Protein AF-A0A8S2KXC8-F1 (afdb_monomer)

Foldseek 3Di:
DVVVVVVVVVPDDPPPPPPQPQDLVVLLVLQVCLVPPLLVVQLVLQCVVPVCVPPSVVSLVLLQLLLVLLLVLLLVVLVVVLVVVCVVVVDDPDPVNVVVVVVSLVVLSNCLVVDDLVVSLVVSVVVSCVVVVVCPCCVVRPSSSVSSVSSNSSSNNQCSDVVHKDWADPDQFDDPQAEDEDPPADPPFGGFDDWSATFIAGPPPRGTSGHTYTHGDD

InterPro domains:
  IPR026169 Mitochondria-eating protein [PTHR21771] (4-216)
  IPR031981 Mitochondria-eating protein, C-terminal domain [PF16026] (23-216)

Radius of gyration: 20.19 Å; Cα contacts (8 Å, |Δi|>4): 255; chains: 1; bounding box: 68×43×53 Å

Solvent-accessible surface area (backbone atoms only — not comparable to full-atom values): 12205 Å² total; per-residue (Å²): 121,69,70,66,58,53,59,60,67,70,61,77,64,82,76,74,67,90,81,54,95,72,45,69,69,56,43,53,50,48,53,52,41,40,65,75,44,45,45,50,55,24,47,58,55,44,46,72,36,82,93,43,50,89,39,61,69,58,54,48,52,47,60,35,46,50,46,57,42,20,39,51,45,31,48,51,53,56,48,49,53,53,50,50,54,44,58,76,67,66,65,65,102,44,79,69,50,56,60,47,50,58,49,50,46,53,49,46,47,75,34,48,89,75,53,80,57,62,64,48,40,50,52,43,51,54,51,48,49,65,74,42,60,91,48,69,67,60,82,71,36,62,48,50,53,50,38,47,48,51,38,29,52,40,27,40,47,36,47,36,37,88,62,31,42,45,77,47,81,80,72,55,58,67,45,80,81,41,42,40,77,40,95,89,33,42,87,83,46,51,43,45,75,46,74,63,36,58,17,34,30,38,58,79,79,66,45,61,78,39,60,11,32,30,34,30,43,127

Mean predicted aligned error: 10.15 Å

Structure (mmCIF, N/CA/C/O backbone):
data_AF-A0A8S2KXC8-F1
#
_entry.id   AF-A0A8S2KXC8-F1
#
loop_
_atom_site.group_PDB
_atom_site.id
_atom_site.type_symbol
_atom_site.label_atom_id
_atom_site.label_alt_id
_atom_site.label_comp_id
_atom_site.label_asym_id
_atom_site.label_entity_id
_atom_site.label_seq_id
_atom_site.pdbx_PDB_ins_code
_atom_site.Cartn_x
_atom_site.Cartn_y
_atom_site.Cartn_z
_atom_site.occupancy
_atom_site.B_iso_or_equiv
_atom_site.auth_seq_id
_atom_site.auth_comp_id
_atom_site.auth_asym_id
_atom_site.auth_atom_id
_atom_site.pdbx_PDB_model_num
ATOM 1 N N . LEU A 1 1 ? -46.620 -9.648 -0.749 1.00 49.09 1 LEU A N 1
ATOM 2 C CA . LEU A 1 1 ? -45.630 -8.610 -1.134 1.00 49.09 1 LEU A CA 1
ATOM 3 C C . LEU A 1 1 ? -44.939 -7.959 0.074 1.00 49.09 1 LEU A C 1
ATOM 5 O O . LEU A 1 1 ? -43.754 -7.689 -0.036 1.00 49.09 1 LEU A O 1
ATOM 9 N N . ALA A 1 2 ? -45.599 -7.777 1.228 1.00 53.53 2 ALA A N 1
ATOM 10 C CA . ALA A 1 2 ? -44.969 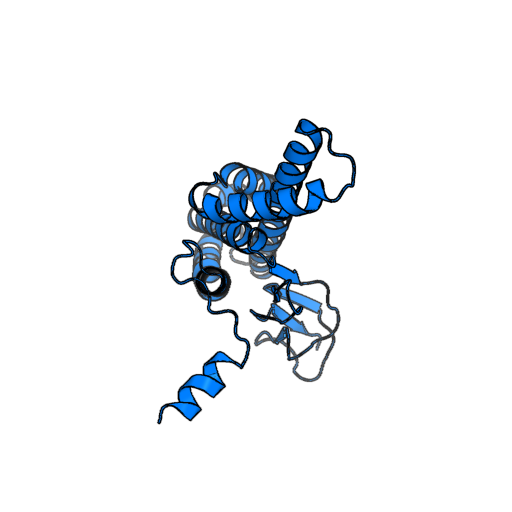-7.196 2.428 1.00 53.53 2 ALA A CA 1
ATOM 11 C C . ALA A 1 2 ? -44.023 -8.153 3.201 1.00 53.53 2 ALA A C 1
ATOM 13 O O . ALA A 1 2 ? -42.969 -7.727 3.663 1.00 53.53 2 ALA A O 1
ATOM 14 N N . GLU A 1 3 ? -44.321 -9.458 3.271 1.00 45.47 3 GLU A N 1
ATOM 15 C CA . GLU A 1 3 ? -43.496 -10.423 4.034 1.00 45.47 3 GLU A CA 1
ATOM 16 C C . GLU A 1 3 ? -42.123 -10.733 3.410 1.00 45.47 3 GLU A C 1
ATOM 18 O O . GLU A 1 3 ? -41.175 -11.061 4.123 1.00 45.47 3 GLU A O 1
ATOM 23 N N . GLN A 1 4 ? -41.980 -10.618 2.085 1.00 50.12 4 GLN A N 1
ATOM 24 C CA . GLN A 1 4 ? -40.686 -10.824 1.415 1.00 50.12 4 GLN A CA 1
ATOM 25 C C . GLN A 1 4 ? -39.722 -9.654 1.647 1.00 50.12 4 GLN A C 1
ATOM 27 O O . GLN A 1 4 ? -38.521 -9.884 1.773 1.00 50.12 4 GLN A O 1
ATOM 32 N N . ALA A 1 5 ? -40.241 -8.428 1.766 1.00 47.88 5 ALA A N 1
ATOM 33 C CA . ALA A 1 5 ? -39.441 -7.253 2.104 1.00 47.88 5 ALA A CA 1
ATOM 34 C C . ALA A 1 5 ? -38.951 -7.300 3.564 1.00 47.88 5 ALA A C 1
ATOM 36 O O . ALA A 1 5 ? -37.799 -6.975 3.837 1.00 47.88 5 ALA A O 1
ATOM 37 N N . GLN A 1 6 ? -39.776 -7.797 4.494 1.00 48.59 6 GLN A N 1
ATOM 38 C CA . GLN A 1 6 ? -39.390 -7.950 5.904 1.00 48.59 6 GLN A CA 1
ATOM 39 C C . GLN A 1 6 ? -38.292 -9.003 6.118 1.00 48.59 6 GLN A C 1
ATOM 41 O O . GLN A 1 6 ? -37.357 -8.767 6.881 1.00 48.59 6 GLN A O 1
ATOM 46 N N . ARG A 1 7 ? -38.313 -10.116 5.372 1.00 48.34 7 ARG A N 1
ATOM 47 C CA . ARG A 1 7 ? -37.262 -11.149 5.466 1.00 48.34 7 ARG A CA 1
ATOM 48 C C . ARG A 1 7 ? -35.899 -10.719 4.912 1.00 48.34 7 ARG A C 1
ATOM 50 O O . ARG A 1 7 ? -34.893 -11.328 5.269 1.00 48.34 7 ARG A O 1
ATOM 57 N N . GLN A 1 8 ? -35.841 -9.698 4.052 1.00 45.91 8 GLN A N 1
ATOM 58 C CA . GLN A 1 8 ? -34.567 -9.131 3.589 1.00 45.91 8 GLN A CA 1
ATOM 59 C C . GLN A 1 8 ? -33.970 -8.117 4.576 1.00 45.91 8 GLN A C 1
ATOM 61 O O . GLN A 1 8 ? -32.755 -7.953 4.597 1.00 45.91 8 GLN A O 1
ATOM 66 N N . LEU A 1 9 ? -34.789 -7.504 5.436 1.00 45.28 9 LEU A N 1
ATOM 67 C CA . LEU A 1 9 ? -34.328 -6.607 6.502 1.00 45.28 9 LEU A CA 1
ATOM 68 C C . LEU A 1 9 ? -33.763 -7.366 7.716 1.00 45.28 9 LEU A C 1
ATOM 70 O O . LEU A 1 9 ? -32.828 -6.887 8.349 1.00 45.28 9 LEU A O 1
ATOM 74 N N . GLU A 1 10 ? -34.271 -8.566 8.014 1.00 43.91 10 GLU A N 1
ATOM 75 C CA . GLU A 1 10 ? -33.775 -9.391 9.132 1.00 43.91 10 GLU A CA 1
ATOM 76 C C . GLU A 1 10 ? -32.465 -10.135 8.819 1.00 43.91 10 GLU A C 1
ATOM 78 O O . GLU A 1 10 ? -31.720 -10.494 9.731 1.00 43.91 10 GLU A O 1
ATOM 83 N N . LYS A 1 11 ? -32.112 -10.308 7.537 1.00 42.88 11 LYS A N 1
ATOM 84 C CA . LYS A 1 11 ? -30.799 -10.825 7.117 1.00 42.88 11 LYS A CA 1
ATOM 85 C C . LYS A 1 11 ? -29.732 -9.726 7.119 1.00 42.88 11 LYS A C 1
ATOM 87 O O . LYS A 1 11 ? -29.128 -9.440 6.096 1.00 42.88 11 LYS A O 1
ATOM 92 N N . GLY A 1 12 ? -29.518 -9.131 8.291 1.00 39.12 12 GLY A N 1
ATOM 93 C CA . GLY A 1 12 ? -28.216 -8.761 8.862 1.00 39.12 12 GLY A CA 1
ATOM 94 C C . GLY A 1 12 ? -27.069 -8.269 7.970 1.00 39.12 12 GLY A C 1
ATOM 95 O O . GLY A 1 12 ? -25.917 -8.531 8.300 1.00 39.12 12 GLY A O 1
ATOM 96 N N . GLY A 1 13 ? -27.323 -7.533 6.894 1.00 36.62 13 GLY A N 1
ATOM 97 C CA . GLY A 1 13 ? -26.333 -6.632 6.321 1.00 36.62 13 GLY A CA 1
ATOM 98 C C . GLY A 1 13 ? -26.455 -5.313 7.062 1.00 36.62 13 GLY A C 1
ATOM 99 O O . GLY A 1 13 ? -27.487 -4.659 6.944 1.00 36.62 13 GLY A O 1
ATOM 100 N N . LYS A 1 14 ? -25.448 -4.924 7.856 1.00 45.31 14 LYS A N 1
ATOM 101 C CA . LYS A 1 14 ? -25.340 -3.545 8.355 1.00 45.31 14 LYS A CA 1
ATOM 102 C C . LYS A 1 14 ? -25.457 -2.629 7.136 1.00 45.31 14 LYS A C 1
ATOM 104 O O . LYS A 1 14 ? -24.505 -2.547 6.368 1.00 45.31 14 LYS A O 1
ATOM 109 N N . PHE A 1 15 ? -26.625 -2.019 6.936 1.00 39.66 15 PHE A N 1
ATOM 110 C CA . PHE A 1 15 ? -26.820 -1.018 5.898 1.00 39.66 15 PHE A CA 1
ATOM 111 C C . PHE A 1 15 ? -25.738 0.038 6.107 1.00 39.66 15 PHE A C 1
ATOM 113 O O . PHE A 1 15 ? -25.649 0.640 7.179 1.00 39.66 15 PHE A O 1
ATOM 120 N N . GLU A 1 16 ? -24.856 0.174 5.122 1.00 46.84 16 GLU A N 1
ATOM 121 C CA . GLU A 1 16 ? -23.836 1.208 5.131 1.00 46.84 16 GLU A CA 1
ATOM 122 C C . GLU A 1 16 ? -24.540 2.562 5.153 1.00 46.84 16 GLU A C 1
ATOM 124 O O . GLU A 1 16 ? -25.423 2.841 4.340 1.00 46.84 16 GLU A O 1
ATOM 129 N N . ASP A 1 17 ? -24.167 3.393 6.121 1.00 44.84 17 ASP A N 1
ATOM 130 C CA . ASP A 1 17 ? -24.697 4.738 6.265 1.00 44.84 17 ASP A CA 1
ATOM 131 C C . ASP A 1 17 ? -24.311 5.538 5.009 1.00 44.84 17 ASP A C 1
ATOM 133 O O . ASP A 1 17 ? -23.143 5.880 4.799 1.00 44.84 17 ASP A O 1
ATOM 137 N N . LEU A 1 18 ? -25.293 5.820 4.146 1.00 45.72 18 LEU A N 1
ATOM 138 C CA . LEU A 1 18 ? -25.115 6.450 2.826 1.00 45.72 18 LEU A CA 1
ATOM 139 C C . LEU A 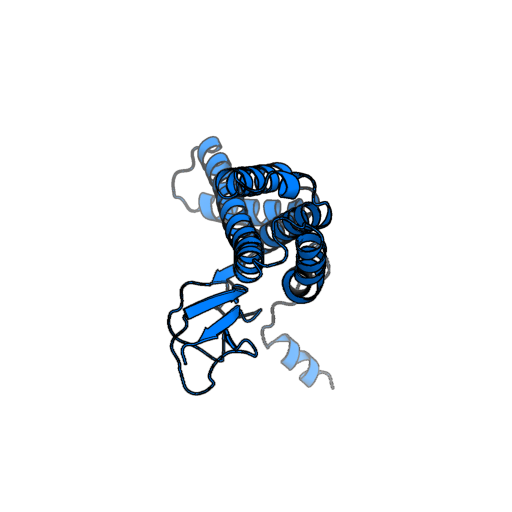1 18 ? -24.437 7.833 2.887 1.00 45.72 18 LEU A C 1
ATOM 141 O O . LEU A 1 18 ? -23.992 8.340 1.854 1.00 45.72 18 LEU A O 1
ATOM 145 N N . ASN A 1 19 ? -24.335 8.397 4.094 1.00 45.06 19 ASN A N 1
ATOM 146 C CA . ASN A 1 19 ? -23.732 9.682 4.432 1.00 45.06 19 ASN A CA 1
ATOM 147 C C . ASN A 1 19 ? -22.243 9.609 4.832 1.00 45.06 19 ASN A C 1
ATOM 149 O O . ASN A 1 19 ? -21.672 10.634 5.211 1.00 45.06 19 ASN A O 1
ATOM 153 N N . GLN A 1 20 ? -21.579 8.444 4.777 1.00 51.66 20 GLN A N 1
ATOM 154 C CA . GLN A 1 20 ? -20.134 8.388 5.028 1.00 51.66 20 GLN A CA 1
ATOM 155 C C . GLN A 1 20 ? -19.340 9.014 3.869 1.00 51.66 20 GLN A C 1
ATOM 157 O O . GLN A 1 20 ? -19.319 8.509 2.752 1.00 51.66 20 GLN A O 1
ATOM 162 N N . VAL A 1 21 ? -18.632 10.103 4.184 1.00 49.84 21 VAL A N 1
ATOM 163 C CA . VAL A 1 21 ? -17.813 10.955 3.291 1.00 49.84 21 VAL A CA 1
ATOM 164 C C . VAL A 1 21 ? -16.556 10.241 2.734 1.00 49.84 21 VAL A C 1
ATOM 166 O O . VAL A 1 21 ? -15.793 10.806 1.954 1.00 49.84 21 VAL A O 1
ATOM 169 N N . SER A 1 22 ? -16.318 8.986 3.117 1.00 56.47 22 SER A N 1
ATOM 170 C CA . SER A 1 22 ? -15.226 8.150 2.607 1.00 56.47 22 SER A CA 1
ATOM 171 C C . SER A 1 22 ? -15.674 6.692 2.640 1.00 56.47 22 SER A C 1
ATOM 173 O O . SER A 1 22 ? -15.445 5.979 3.620 1.00 56.47 22 SER A O 1
ATOM 175 N N . ARG A 1 23 ? -16.411 6.286 1.601 1.00 70.00 23 ARG A N 1
ATOM 176 C CA . ARG A 1 23 ? -16.973 4.936 1.504 1.00 70.00 23 ARG A CA 1
ATOM 177 C C . ARG A 1 23 ? -15.832 3.923 1.364 1.00 70.00 23 ARG A C 1
ATOM 179 O O . ARG A 1 23 ? -14.968 4.135 0.508 1.00 70.00 23 ARG A O 1
ATOM 186 N N . PRO A 1 24 ? -15.836 2.808 2.117 1.00 77.06 24 PRO A N 1
ATOM 187 C CA . PRO A 1 24 ? -14.857 1.737 1.932 1.00 77.06 24 PRO A CA 1
ATOM 188 C C . PRO A 1 24 ? -14.748 1.311 0.463 1.00 77.06 24 PRO A C 1
ATOM 190 O O . PRO A 1 24 ? -13.650 1.215 -0.072 1.00 77.06 24 PRO A O 1
ATOM 193 N N . THR A 1 25 ? -15.881 1.204 -0.236 1.00 82.38 25 THR A N 1
ATOM 194 C CA . THR A 1 25 ? -15.960 0.865 -1.665 1.00 82.38 25 THR A CA 1
ATOM 195 C C . THR A 1 25 ? -15.213 1.844 -2.574 1.00 82.38 25 THR A C 1
ATOM 197 O O . THR A 1 25 ? -14.590 1.426 -3.546 1.00 82.38 25 THR A O 1
ATOM 200 N N . GLU A 1 26 ? -15.241 3.147 -2.285 1.00 84.06 26 GLU A N 1
ATOM 201 C CA . GLU A 1 26 ? -14.506 4.147 -3.074 1.00 84.06 26 GLU A CA 1
ATOM 202 C C . GLU A 1 26 ? -13.001 4.049 -2.834 1.00 84.06 26 GLU A C 1
ATOM 204 O O . GLU A 1 26 ? -12.221 4.156 -3.777 1.00 84.06 26 GLU A O 1
ATOM 209 N N . LEU A 1 27 ? -12.592 3.783 -1.593 1.00 85.44 27 LEU A N 1
ATOM 210 C CA . LEU A 1 27 ? -11.188 3.585 -1.241 1.00 85.44 27 LEU A CA 1
ATOM 211 C C . LEU A 1 27 ? -10.618 2.293 -1.832 1.00 85.44 27 LEU A C 1
ATOM 213 O O . LEU A 1 27 ? -9.497 2.301 -2.333 1.00 85.44 27 LEU A O 1
ATOM 217 N N . ILE A 1 28 ? -11.398 1.209 -1.834 1.00 87.56 28 ILE A N 1
ATOM 218 C CA . ILE A 1 28 ? -11.042 -0.053 -2.495 1.00 87.56 28 ILE A CA 1
ATOM 219 C C . ILE A 1 28 ? -10.879 0.179 -4.000 1.00 87.56 28 ILE A C 1
ATOM 221 O O . ILE A 1 28 ? -9.882 -0.237 -4.582 1.00 87.56 28 ILE A O 1
ATOM 225 N N . ARG A 1 29 ? -11.810 0.907 -4.633 1.00 87.38 29 ARG A N 1
ATOM 226 C CA . ARG A 1 29 ? -11.679 1.291 -6.048 1.00 87.38 29 ARG A CA 1
ATOM 227 C C . ARG A 1 29 ? -10.455 2.168 -6.293 1.00 87.38 29 ARG A C 1
ATOM 229 O O . ARG A 1 29 ? -9.786 1.983 -7.304 1.00 87.38 29 ARG A O 1
ATOM 236 N N . GLY A 1 30 ? -10.144 3.083 -5.376 1.00 86.50 30 GLY A N 1
ATOM 237 C CA . GLY A 1 30 ? -8.914 3.872 -5.402 1.00 86.50 30 GLY A CA 1
ATOM 238 C C . GLY A 1 30 ? -7.671 2.984 -5.359 1.00 86.50 30 GLY A C 1
ATOM 239 O O . GLY A 1 30 ? -6.768 3.162 -6.169 1.00 86.50 30 GLY A O 1
ATOM 240 N N . TYR A 1 31 ? -7.662 1.967 -4.496 1.00 90.38 31 TYR A N 1
ATOM 241 C CA . TYR A 1 31 ? -6.582 0.985 -4.414 1.00 90.38 31 TYR A CA 1
ATOM 242 C C . TYR A 1 31 ? -6.427 0.169 -5.702 1.00 90.38 31 TYR A C 1
ATOM 244 O O . TYR A 1 31 ? -5.318 0.043 -6.214 1.00 90.38 31 TYR A O 1
ATOM 252 N N . SER A 1 32 ? -7.525 -0.313 -6.289 1.00 88.69 32 SER A N 1
ATOM 253 C CA . SER A 1 32 ? -7.483 -0.982 -7.595 1.00 88.69 32 SER A CA 1
ATOM 254 C C . SER A 1 32 ? -6.993 -0.046 -8.706 1.00 88.69 32 SER A C 1
ATOM 256 O O . SER A 1 32 ? -6.186 -0.452 -9.536 1.00 88.69 32 SER A O 1
ATOM 258 N N . SER A 1 33 ? -7.419 1.222 -8.691 1.00 90.06 33 SER A N 1
ATOM 259 C CA . SER A 1 33 ? -6.985 2.240 -9.655 1.00 90.06 33 SER A CA 1
ATOM 260 C C . SER A 1 33 ? -5.502 2.592 -9.525 1.00 90.06 33 SER A C 1
ATOM 262 O O . SER A 1 33 ? -4.891 2.982 -10.522 1.00 90.06 33 SER A O 1
ATOM 264 N N . LEU A 1 34 ? -4.913 2.467 -8.328 1.00 90.94 34 LEU A N 1
ATOM 265 C CA . LEU A 1 34 ? -3.470 2.627 -8.152 1.00 90.94 34 LEU A CA 1
ATOM 266 C C . LEU A 1 34 ? -2.712 1.565 -8.947 1.00 90.94 34 LEU A C 1
ATOM 268 O O . LEU A 1 34 ? -1.749 1.908 -9.622 1.00 90.94 34 LEU A O 1
ATOM 272 N N . TYR A 1 35 ? -3.171 0.313 -8.916 1.00 89.19 35 TYR A N 1
ATOM 273 C CA . TYR A 1 35 ? -2.548 -0.770 -9.673 1.00 89.19 35 TYR A CA 1
ATOM 274 C C . TYR A 1 35 ? -2.805 -0.669 -11.182 1.00 89.19 35 TYR A C 1
ATOM 276 O O . TYR A 1 35 ? -1.876 -0.816 -11.971 1.00 89.19 35 TYR A O 1
ATOM 284 N N . SER A 1 36 ? -4.052 -0.418 -11.592 1.00 87.88 36 SER A N 1
ATOM 285 C CA . SER A 1 36 ? -4.447 -0.524 -13.002 1.00 87.88 36 SER A CA 1
ATOM 286 C C . SER A 1 36 ? -4.166 0.721 -13.841 1.00 87.88 36 SER A C 1
ATOM 288 O O . SER A 1 36 ? -4.121 0.607 -15.058 1.00 87.88 36 SER A O 1
ATOM 290 N N . GLN A 1 37 ? -4.043 1.901 -13.224 1.00 89.88 37 GLN A N 1
ATOM 291 C CA . GLN A 1 37 ? -3.847 3.165 -13.942 1.00 89.88 37 GLN A CA 1
ATOM 292 C C . GLN A 1 37 ? -2.601 3.894 -13.447 1.00 89.88 37 GLN A C 1
ATOM 294 O O . GLN A 1 37 ? -1.643 4.049 -14.194 1.00 89.88 37 GLN A O 1
ATOM 299 N N . ALA A 1 38 ? -2.575 4.290 -12.170 1.00 88.81 38 ALA A N 1
ATOM 300 C CA . ALA A 1 38 ? -1.525 5.180 -11.672 1.00 88.81 38 ALA A CA 1
ATOM 301 C C . ALA A 1 38 ? -0.131 4.528 -11.698 1.00 88.81 38 ALA A C 1
ATOM 303 O O . ALA A 1 38 ? 0.866 5.216 -11.892 1.00 88.81 38 ALA A O 1
ATOM 304 N N . ARG A 1 39 ? -0.057 3.202 -11.520 1.00 90.00 39 ARG A N 1
ATOM 305 C CA . ARG A 1 39 ? 1.178 2.428 -11.675 1.00 90.00 39 ARG A CA 1
ATOM 306 C C . ARG A 1 39 ? 1.675 2.451 -13.120 1.00 90.00 39 ARG A C 1
ATOM 308 O O . ARG A 1 39 ? 2.872 2.594 -13.308 1.00 90.00 39 ARG A O 1
ATOM 315 N N . ILE A 1 40 ? 0.788 2.319 -14.109 1.00 89.06 40 ILE A N 1
ATOM 316 C CA . ILE A 1 40 ? 1.161 2.345 -15.534 1.00 89.06 40 ILE A CA 1
ATOM 317 C C . ILE A 1 40 ? 1.664 3.741 -15.903 1.00 89.06 40 ILE A C 1
ATOM 319 O O . ILE A 1 40 ? 2.774 3.861 -16.401 1.00 89.06 40 ILE A O 1
ATOM 323 N N . ASP A 1 41 ? 0.926 4.790 -15.524 1.00 90.12 41 ASP A N 1
ATOM 324 C CA . ASP A 1 41 ? 1.337 6.181 -15.758 1.00 90.12 41 ASP A CA 1
ATOM 325 C C . ASP A 1 41 ? 2.719 6.477 -15.132 1.00 90.12 41 ASP A C 1
ATOM 327 O O . ASP A 1 41 ? 3.557 7.166 -15.717 1.00 90.12 41 ASP A O 1
ATOM 331 N N . ALA A 1 42 ? 2.978 5.939 -13.933 1.00 89.38 42 ALA A N 1
ATOM 332 C CA . ALA A 1 42 ? 4.269 6.071 -13.268 1.00 89.38 42 ALA A CA 1
ATOM 333 C C . ALA A 1 42 ? 5.374 5.254 -13.956 1.00 89.38 42 ALA A C 1
ATOM 335 O O . ALA A 1 42 ? 6.489 5.755 -14.061 1.00 89.38 42 ALA A O 1
ATOM 336 N N . LEU A 1 43 ? 5.092 4.033 -14.428 1.00 87.62 43 LEU A N 1
ATOM 337 C CA . LEU A 1 43 ? 6.046 3.227 -15.199 1.00 87.62 43 LEU A CA 1
ATOM 338 C C . LEU A 1 43 ? 6.422 3.928 -16.505 1.00 87.62 43 LEU A C 1
ATOM 340 O O . LEU A 1 43 ? 7.605 4.141 -16.731 1.00 87.62 43 LEU A O 1
ATOM 344 N N . ASP A 1 44 ? 5.448 4.409 -17.276 1.00 87.75 44 ASP A N 1
ATOM 345 C CA . ASP A 1 44 ? 5.695 5.140 -18.524 1.00 87.75 44 ASP A CA 1
ATOM 346 C C . ASP A 1 44 ? 6.563 6.390 -18.279 1.00 87.75 44 ASP A C 1
ATOM 348 O O . ASP A 1 44 ? 7.476 6.716 -19.042 1.00 87.75 44 ASP A O 1
ATOM 352 N N . ALA A 1 45 ? 6.323 7.109 -17.179 1.00 86.81 45 ALA A N 1
ATOM 353 C CA . ALA A 1 45 ? 7.146 8.253 -16.798 1.00 86.81 45 ALA A CA 1
ATOM 354 C C . ALA A 1 45 ? 8.567 7.855 -16.359 1.00 86.81 45 ALA A C 1
ATOM 356 O O . ALA A 1 45 ? 9.512 8.604 -16.614 1.00 86.81 45 ALA A O 1
ATOM 357 N N . LEU A 1 46 ? 8.728 6.698 -15.710 1.00 85.12 46 LEU A N 1
ATOM 358 C CA . LEU A 1 46 ? 10.029 6.142 -15.331 1.00 85.12 46 LEU A CA 1
ATOM 359 C C . LEU A 1 46 ? 10.804 5.616 -16.547 1.00 85.12 46 LEU A C 1
ATOM 361 O O . LEU A 1 46 ? 12.020 5.780 -16.588 1.00 85.12 46 LEU A O 1
ATOM 365 N N . ASP A 1 47 ? 10.127 5.062 -17.553 1.00 84.38 47 ASP A N 1
ATOM 366 C CA . ASP A 1 47 ? 10.726 4.587 -18.809 1.00 84.38 47 ASP A CA 1
ATOM 367 C C . ASP A 1 47 ? 11.333 5.733 -19.620 1.00 84.38 47 ASP A C 1
ATOM 369 O O . ASP A 1 47 ? 12.381 5.588 -20.248 1.00 84.38 47 ASP A O 1
ATOM 373 N N . ASN A 1 48 ? 10.720 6.915 -19.541 1.00 81.00 48 ASN A N 1
ATOM 374 C CA . ASN A 1 48 ? 11.257 8.134 -20.141 1.00 81.00 48 ASN A CA 1
ATOM 375 C C . ASN A 1 48 ? 12.560 8.620 -19.471 1.00 81.00 48 ASN A C 1
ATOM 377 O O . ASN A 1 48 ? 13.247 9.492 -20.014 1.00 81.00 48 ASN A O 1
ATOM 381 N N . ILE A 1 49 ? 12.928 8.084 -18.301 1.00 79.81 49 ILE A N 1
ATOM 382 C CA . ILE A 1 49 ? 14.197 8.382 -17.634 1.00 79.81 49 ILE A CA 1
ATOM 383 C C . ILE A 1 49 ? 15.257 7.405 -18.150 1.00 79.81 49 ILE A C 1
ATOM 385 O O . ILE A 1 49 ? 15.278 6.232 -17.794 1.00 79.81 49 ILE A O 1
ATOM 389 N N . THR A 1 50 ? 16.200 7.920 -18.940 1.00 66.81 50 THR A N 1
ATOM 390 C CA . THR A 1 50 ? 17.260 7.134 -19.604 1.00 66.81 50 THR A CA 1
ATOM 391 C C . THR A 1 50 ? 18.116 6.304 -18.641 1.00 66.81 50 THR A C 1
ATOM 393 O O . THR A 1 50 ? 18.653 5.276 -19.022 1.00 66.81 50 THR A O 1
ATOM 396 N N . GLU A 1 51 ? 18.243 6.738 -17.386 1.00 69.88 51 GLU A N 1
ATOM 397 C CA . GLU A 1 51 ? 19.004 6.042 -16.338 1.00 69.88 51 GLU A CA 1
ATOM 398 C C . GLU A 1 51 ? 18.301 4.766 -15.838 1.00 69.88 51 GLU A C 1
ATOM 400 O O . GLU A 1 51 ? 18.938 3.927 -15.209 1.00 69.88 51 GLU A O 1
ATOM 405 N N . MET A 1 52 ? 16.997 4.618 -16.098 1.00 66.12 52 MET A N 1
ATOM 406 C CA . MET A 1 52 ? 16.190 3.500 -15.611 1.00 66.12 52 MET A CA 1
ATOM 407 C C . MET A 1 52 ? 15.486 2.726 -16.723 1.00 66.12 52 MET A C 1
ATOM 409 O O . MET A 1 52 ? 14.821 1.753 -16.388 1.00 66.12 52 MET A O 1
ATOM 413 N N . SER A 1 53 ? 15.627 3.087 -18.007 1.00 65.75 53 SER A N 1
ATOM 414 C CA . SER A 1 53 ? 14.855 2.463 -19.099 1.00 65.75 53 SER A CA 1
ATOM 415 C C . SER A 1 53 ? 14.944 0.940 -19.091 1.00 65.75 53 SER A C 1
ATOM 417 O O . SER A 1 53 ? 13.922 0.293 -19.264 1.00 65.75 53 SER A O 1
ATOM 419 N N . ASP A 1 54 ? 16.112 0.384 -18.763 1.00 69.56 54 ASP A N 1
ATOM 420 C CA . ASP A 1 54 ? 16.378 -1.055 -18.860 1.00 69.56 54 ASP A CA 1
ATOM 421 C C . ASP A 1 54 ? 16.163 -1.806 -17.527 1.00 69.56 54 ASP A C 1
ATOM 423 O O . ASP A 1 54 ? 16.438 -2.999 -17.425 1.00 69.56 54 ASP A O 1
ATOM 427 N N . ALA A 1 55 ? 15.694 -1.117 -16.479 1.00 80.69 55 ALA A N 1
ATOM 428 C CA . ALA A 1 55 ? 15.573 -1.652 -15.121 1.00 80.69 55 ALA A CA 1
ATOM 429 C C . ALA A 1 55 ? 14.108 -1.872 -14.695 1.00 80.69 55 ALA A C 1
ATOM 431 O O . ALA A 1 55 ? 13.667 -1.368 -13.657 1.00 80.69 55 ALA A O 1
ATOM 432 N N . ASP A 1 56 ? 13.342 -2.625 -15.485 1.00 79.50 56 ASP A N 1
ATOM 433 C CA . ASP A 1 56 ? 11.901 -2.851 -15.268 1.00 79.50 56 ASP A CA 1
ATOM 434 C C . ASP A 1 56 ? 11.574 -3.497 -13.914 1.00 79.50 56 ASP A C 1
ATOM 436 O O . ASP A 1 56 ? 10.620 -3.095 -13.232 1.00 79.50 56 ASP A O 1
ATOM 440 N N . ASP A 1 57 ? 12.423 -4.421 -13.462 1.00 82.06 57 ASP A N 1
ATOM 441 C CA . ASP A 1 57 ? 12.304 -5.046 -12.142 1.00 82.06 57 ASP A CA 1
ATOM 442 C C . ASP A 1 57 ? 12.458 -4.016 -11.019 1.00 82.06 57 ASP A C 1
ATOM 444 O O . ASP A 1 57 ? 11.721 -4.035 -10.030 1.00 82.06 57 ASP A O 1
ATOM 448 N N . LEU A 1 58 ? 13.396 -3.075 -11.172 1.00 85.44 58 LEU A N 1
ATOM 449 C CA . LEU A 1 58 ? 13.638 -2.032 -10.179 1.00 85.44 58 LEU A CA 1
ATOM 450 C C . LEU A 1 58 ? 12.463 -1.053 -10.115 1.00 85.44 58 LEU A C 1
ATOM 452 O O . LEU A 1 58 ? 12.050 -0.679 -9.016 1.00 85.44 58 LEU A O 1
ATOM 456 N N . LYS A 1 59 ? 11.884 -0.676 -11.263 1.00 86.94 59 LYS A N 1
ATOM 457 C CA . LYS A 1 59 ? 10.688 0.182 -11.314 1.00 86.94 59 LYS A CA 1
ATOM 458 C C . LYS A 1 59 ? 9.496 -0.497 -10.642 1.00 86.94 59 LYS A C 1
ATOM 460 O O . LYS A 1 59 ? 8.818 0.117 -9.818 1.00 86.94 59 LYS A O 1
ATOM 465 N N . SER A 1 60 ? 9.267 -1.779 -10.932 1.00 86.75 60 SER A N 1
ATOM 466 C CA . SER A 1 60 ? 8.184 -2.546 -10.308 1.00 86.75 60 SER A CA 1
ATOM 467 C C . SER A 1 60 ? 8.369 -2.662 -8.792 1.00 86.75 60 SER A C 1
ATOM 469 O O . SER A 1 60 ? 7.436 -2.363 -8.042 1.00 86.75 60 SER A O 1
ATOM 471 N N . LYS A 1 61 ? 9.587 -2.974 -8.327 1.00 89.00 61 LYS A N 1
ATOM 472 C CA . LYS A 1 61 ? 9.934 -3.022 -6.895 1.00 89.00 61 LYS A CA 1
ATOM 473 C C . LYS A 1 61 ? 9.801 -1.665 -6.210 1.00 89.00 61 LYS A C 1
ATOM 475 O O . LYS A 1 61 ? 9.350 -1.606 -5.064 1.00 89.00 61 LYS A O 1
ATOM 480 N N . LEU A 1 62 ? 10.143 -0.573 -6.894 1.00 90.06 62 LEU A N 1
ATOM 481 C CA . LEU A 1 62 ? 9.959 0.792 -6.402 1.00 90.06 62 LEU A CA 1
ATOM 482 C C . LEU A 1 62 ? 8.475 1.095 -6.168 1.00 90.06 62 LEU A C 1
ATOM 484 O O . LEU A 1 62 ? 8.097 1.483 -5.062 1.00 90.06 62 LEU A O 1
ATOM 488 N N . LEU A 1 63 ? 7.620 0.879 -7.170 1.00 90.69 63 LEU A N 1
ATOM 489 C CA . LEU A 1 63 ? 6.189 1.183 -7.065 1.00 90.69 63 LEU A CA 1
ATOM 490 C C . LEU A 1 63 ? 5.473 0.283 -6.049 1.00 90.69 63 LEU A C 1
ATOM 492 O O . LEU A 1 63 ? 4.572 0.757 -5.350 1.00 90.69 63 LEU A O 1
ATOM 496 N N . PHE A 1 64 ? 5.900 -0.976 -5.917 1.00 92.06 64 PHE A N 1
ATOM 497 C CA . PHE A 1 64 ? 5.471 -1.862 -4.835 1.00 92.06 64 PHE A CA 1
ATOM 498 C C . PHE A 1 64 ? 5.896 -1.315 -3.462 1.00 92.06 64 PHE A C 1
ATOM 500 O O . PHE A 1 64 ? 5.069 -1.172 -2.557 1.00 92.06 64 PHE A O 1
ATOM 507 N N . SER A 1 65 ? 7.168 -0.929 -3.320 1.00 91.81 65 SER A N 1
ATOM 508 C CA . SER A 1 65 ? 7.719 -0.386 -2.073 1.00 91.81 65 SER A CA 1
ATOM 509 C C . SER A 1 65 ? 6.994 0.882 -1.633 1.00 91.81 65 SER A C 1
ATOM 511 O O . SER A 1 65 ? 6.659 1.004 -0.459 1.00 91.81 65 SER A O 1
ATOM 513 N N . VAL A 1 66 ? 6.671 1.793 -2.558 1.00 93.69 66 VAL A N 1
ATOM 514 C CA . VAL A 1 66 ? 5.879 3.005 -2.275 1.00 93.69 66 VAL A CA 1
ATOM 515 C C . VAL A 1 66 ? 4.576 2.652 -1.555 1.00 93.69 66 VAL A C 1
ATOM 517 O O . VAL A 1 66 ? 4.245 3.272 -0.546 1.00 93.69 66 VAL A O 1
ATOM 520 N N . VAL A 1 67 ? 3.847 1.641 -2.036 1.00 94.19 67 VAL A N 1
ATOM 521 C CA . VAL A 1 67 ? 2.573 1.218 -1.435 1.00 94.19 67 VAL A CA 1
ATOM 522 C C . VAL A 1 67 ? 2.804 0.609 -0.059 1.00 94.19 67 VAL A C 1
ATOM 524 O O . VAL A 1 67 ? 2.134 0.994 0.899 1.00 94.19 67 VAL A O 1
ATOM 527 N N . VAL A 1 68 ? 3.786 -0.284 0.080 1.00 93.81 68 VAL A N 1
ATOM 528 C CA . VAL A 1 68 ? 4.113 -0.902 1.374 1.00 93.81 68 VAL A CA 1
ATOM 529 C C . VAL A 1 68 ? 4.490 0.149 2.420 1.00 93.81 68 VAL A C 1
ATOM 531 O O . VAL A 1 68 ? 4.010 0.103 3.558 1.00 93.81 68 VAL A O 1
ATOM 534 N N . LEU A 1 69 ? 5.315 1.123 2.037 1.00 93.19 69 LEU A N 1
ATOM 535 C CA . LEU A 1 69 ? 5.729 2.215 2.909 1.00 93.19 69 LEU A CA 1
ATOM 536 C C . LEU A 1 69 ? 4.558 3.135 3.253 1.00 93.19 69 LEU A C 1
ATOM 538 O O . LEU A 1 69 ? 4.362 3.437 4.429 1.00 93.19 69 LEU A O 1
ATOM 542 N N . ALA A 1 70 ? 3.729 3.510 2.276 1.00 93.75 70 ALA A N 1
ATOM 543 C CA . ALA A 1 70 ? 2.547 4.336 2.504 1.00 93.75 70 ALA A CA 1
ATOM 544 C C . ALA A 1 70 ? 1.611 3.722 3.559 1.00 93.75 70 ALA A C 1
ATOM 546 O O . ALA A 1 70 ? 1.201 4.411 4.494 1.00 93.75 70 ALA A O 1
ATOM 547 N N . PHE A 1 71 ? 1.322 2.418 3.467 1.00 93.44 71 PHE A N 1
ATOM 548 C CA . PHE A 1 71 ? 0.510 1.717 4.468 1.00 93.44 71 PHE A CA 1
ATOM 549 C C . PHE A 1 71 ? 1.192 1.655 5.834 1.00 93.44 71 PHE A C 1
ATOM 551 O O . PHE A 1 71 ? 0.549 1.942 6.844 1.00 93.44 71 PHE A O 1
ATOM 558 N N . ARG A 1 72 ? 2.490 1.341 5.884 1.00 93.44 72 ARG A N 1
ATOM 559 C CA . ARG A 1 72 ? 3.252 1.285 7.140 1.00 93.44 72 ARG A CA 1
ATOM 560 C C . ARG A 1 72 ? 3.247 2.630 7.868 1.00 93.44 72 ARG A C 1
ATOM 562 O O . ARG A 1 72 ? 2.937 2.689 9.058 1.00 93.44 72 ARG A O 1
ATOM 569 N N . TYR A 1 73 ? 3.563 3.714 7.164 1.00 93.25 73 TYR A N 1
ATOM 570 C CA . TYR A 1 73 ? 3.595 5.053 7.745 1.00 93.25 73 TYR A CA 1
ATOM 571 C C . TYR A 1 73 ? 2.197 5.556 8.111 1.00 93.25 73 TYR A C 1
ATOM 573 O O . TYR A 1 73 ? 2.035 6.147 9.177 1.00 93.25 73 TYR A O 1
ATOM 581 N N . ALA A 1 74 ? 1.168 5.257 7.311 1.00 91.31 74 ALA A N 1
ATOM 582 C CA . ALA A 1 74 ? -0.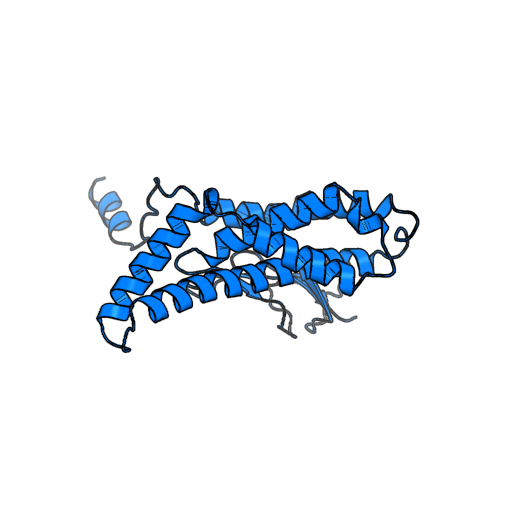217 5.568 7.663 1.00 91.31 74 ALA A CA 1
ATOM 583 C C . ALA A 1 74 ? -0.668 4.847 8.948 1.00 91.31 74 ALA A C 1
ATOM 585 O O . ALA A 1 74 ? -1.262 5.470 9.830 1.00 91.31 74 ALA A O 1
ATOM 586 N N . GLN A 1 75 ? -0.344 3.558 9.095 1.00 91.25 75 GLN A N 1
ATOM 587 C CA . GLN A 1 75 ? -0.633 2.774 10.304 1.00 91.25 75 GLN A CA 1
ATOM 588 C C . GLN A 1 75 ? 0.079 3.334 11.532 1.00 91.25 75 GLN A C 1
ATOM 590 O O . GLN A 1 75 ? -0.558 3.534 12.570 1.00 91.25 75 GLN A O 1
ATOM 595 N N . ASN A 1 76 ? 1.371 3.641 11.408 1.00 90.88 76 ASN A N 1
ATOM 596 C CA . ASN A 1 76 ? 2.145 4.249 12.485 1.00 90.88 76 ASN A CA 1
ATOM 597 C C . ASN A 1 76 ? 1.573 5.613 12.872 1.00 90.88 76 ASN A C 1
ATOM 599 O O . ASN A 1 76 ? 1.310 5.854 14.045 1.00 90.88 76 ASN A O 1
ATOM 603 N N . GLN A 1 77 ? 1.257 6.465 11.898 1.00 89.00 77 GLN A N 1
ATOM 604 C CA . GLN A 1 77 ? 0.691 7.786 12.149 1.00 89.00 77 GLN A CA 1
ATOM 605 C C . GLN A 1 77 ? -0.676 7.709 12.849 1.00 89.00 77 GLN A C 1
ATOM 607 O O . GLN A 1 77 ? -0.947 8.488 13.769 1.00 89.00 77 GLN A O 1
ATOM 612 N N . ALA A 1 78 ? -1.534 6.765 12.454 1.00 86.81 78 ALA A N 1
ATOM 613 C CA . ALA A 1 78 ? -2.829 6.549 13.091 1.00 86.81 78 ALA A CA 1
ATOM 614 C C . ALA A 1 78 ? -2.674 5.968 14.510 1.00 86.81 78 ALA A C 1
ATOM 616 O O . ALA A 1 78 ? -3.440 6.313 15.414 1.00 86.81 78 ALA A O 1
ATOM 617 N N . ARG A 1 79 ? -1.685 5.095 14.734 1.00 87.56 79 ARG A N 1
ATOM 618 C CA . ARG A 1 79 ? -1.336 4.571 16.064 1.00 87.56 79 ARG A CA 1
ATOM 619 C C . ARG A 1 79 ? -0.771 5.669 16.968 1.00 87.56 79 ARG A C 1
ATOM 621 O O . ARG A 1 79 ? -1.179 5.761 18.120 1.00 87.56 79 ARG A O 1
ATOM 628 N N . ASP A 1 80 ? 0.081 6.542 16.449 1.00 87.62 80 ASP A N 1
ATOM 629 C CA . ASP A 1 80 ? 0.680 7.645 17.200 1.00 87.62 80 ASP A CA 1
ATOM 630 C C . ASP A 1 80 ? -0.357 8.660 17.665 1.00 87.62 80 ASP A C 1
ATOM 632 O O . ASP A 1 80 ? -0.283 9.142 18.793 1.00 87.62 80 ASP A O 1
ATOM 636 N N . ILE A 1 81 ? -1.349 8.976 16.827 1.00 84.25 81 ILE A N 1
ATOM 637 C CA . ILE A 1 81 ? -2.458 9.851 17.230 1.00 84.25 81 ILE A CA 1
ATOM 638 C C . ILE A 1 81 ? -3.238 9.210 18.380 1.00 84.25 81 ILE A C 1
ATOM 640 O O . ILE A 1 81 ? -3.469 9.868 19.394 1.00 84.25 81 ILE A O 1
ATOM 644 N N . ARG A 1 82 ? -3.581 7.918 18.267 1.00 83.69 82 ARG A N 1
ATOM 645 C CA . ARG A 1 82 ? -4.262 7.177 19.342 1.00 83.69 82 ARG A CA 1
ATOM 646 C C . ARG A 1 82 ? -3.440 7.194 20.633 1.00 83.69 82 ARG A C 1
ATOM 648 O O . ARG A 1 82 ? -3.966 7.544 21.686 1.00 83.69 82 ARG A O 1
ATOM 655 N N . ASN A 1 83 ? -2.147 6.888 20.549 1.00 84.44 83 ASN A N 1
ATOM 656 C CA . ASN A 1 83 ? -1.249 6.846 21.702 1.00 84.44 83 ASN A CA 1
ATOM 657 C C . ASN A 1 83 ? -1.089 8.219 22.365 1.00 84.44 83 ASN A C 1
ATOM 659 O O . ASN A 1 83 ? -1.150 8.307 23.587 1.00 84.44 83 ASN A O 1
ATOM 663 N N . LYS A 1 84 ? -0.952 9.297 21.584 1.00 85.44 84 LYS A N 1
ATOM 664 C CA . LYS A 1 84 ? -0.863 10.667 22.114 1.00 85.44 84 LYS A CA 1
ATOM 665 C C . LYS A 1 84 ? -2.132 11.069 22.860 1.00 85.44 84 LYS A C 1
ATOM 667 O O . LYS A 1 84 ? -2.037 11.634 23.944 1.00 85.44 84 LYS A O 1
ATOM 672 N N . ILE A 1 85 ? -3.310 10.749 22.321 1.00 83.00 85 ILE A N 1
ATOM 673 C CA . ILE A 1 85 ? -4.586 11.048 22.988 1.00 83.00 85 ILE A CA 1
ATOM 674 C C . ILE A 1 85 ? -4.705 10.253 24.295 1.00 83.00 85 ILE A C 1
ATOM 676 O O . ILE A 1 85 ? -5.048 10.827 25.328 1.00 83.00 85 ILE A O 1
ATOM 680 N N . LYS A 1 86 ? -4.350 8.961 24.279 1.00 79.94 86 LYS A N 1
ATOM 681 C CA . LYS A 1 86 ? -4.323 8.121 25.488 1.00 79.94 86 LYS A CA 1
ATOM 682 C C . LYS A 1 86 ? -3.367 8.662 26.556 1.00 79.94 86 LYS A C 1
ATOM 684 O O . LYS A 1 86 ? -3.733 8.710 27.727 1.00 79.94 86 LYS A O 1
ATOM 689 N N . GLN A 1 87 ? -2.173 9.104 26.155 1.00 82.31 87 GLN A N 1
ATOM 690 C CA . GLN A 1 87 ? -1.174 9.682 27.059 1.00 82.31 87 GLN A CA 1
ATOM 691 C C . GLN A 1 87 ? -1.631 11.011 27.671 1.00 82.31 87 GLN A C 1
ATOM 693 O O . GLN A 1 87 ? -1.483 11.198 28.875 1.00 82.31 87 GLN A O 1
ATOM 698 N N . ILE A 1 88 ? -2.214 11.916 26.874 1.00 80.94 88 ILE A N 1
ATOM 699 C CA . ILE A 1 88 ? -2.720 13.213 27.360 1.00 80.94 88 ILE A CA 1
ATOM 700 C C . ILE A 1 88 ? -3.806 13.015 28.421 1.00 80.94 88 ILE A C 1
ATOM 702 O O . ILE A 1 88 ? -3.836 13.735 29.415 1.00 80.94 88 ILE A O 1
ATOM 706 N N . LEU A 1 89 ? -4.679 12.028 28.223 1.00 76.38 89 LEU A N 1
ATOM 707 C CA . LEU A 1 89 ? -5.769 11.724 29.147 1.00 76.38 89 LEU A CA 1
ATOM 708 C C . LEU A 1 89 ? -5.339 10.840 30.332 1.00 76.38 89 LEU A C 1
ATOM 710 O O . LEU A 1 89 ? -6.178 10.539 31.175 1.00 76.38 89 LEU A O 1
ATOM 714 N N . GLN A 1 90 ? -4.058 10.439 30.404 1.00 76.31 90 GLN A N 1
ATOM 715 C CA . GLN A 1 90 ? -3.484 9.575 31.450 1.00 76.31 90 GLN A CA 1
ATOM 716 C C . GLN A 1 90 ? -4.342 8.338 31.748 1.00 76.31 90 GLN A C 1
ATOM 718 O O . GLN A 1 90 ? -4.553 7.962 32.902 1.00 76.31 90 GLN A O 1
ATOM 723 N N . LEU A 1 91 ? -4.889 7.720 30.702 1.00 65.56 91 LEU A N 1
ATOM 724 C CA . LEU A 1 91 ? -5.858 6.647 30.880 1.00 65.56 91 LEU A CA 1
ATOM 725 C C . LEU A 1 91 ? -5.173 5.370 31.365 1.00 65.56 91 LEU A C 1
ATOM 727 O O . LEU A 1 91 ? -4.285 4.835 30.702 1.00 65.56 91 LEU A O 1
ATOM 731 N N . SER A 1 92 ? -5.631 4.888 32.520 1.00 59.34 92 SER A N 1
ATOM 732 C CA . SER A 1 92 ? -5.496 3.492 32.938 1.00 59.34 92 SER A CA 1
ATOM 733 C C . S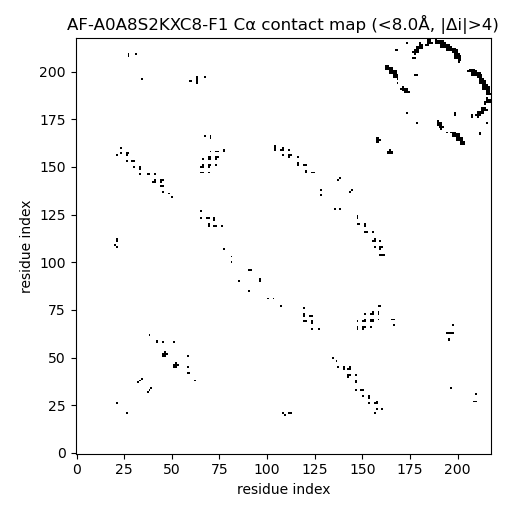ER A 1 92 ? -6.458 2.631 32.112 1.00 59.34 92 SER A C 1
ATOM 735 O O . SER A 1 92 ? -7.478 3.136 31.640 1.00 59.34 92 SER A O 1
ATOM 737 N N . ASP A 1 93 ? -6.122 1.357 31.928 1.00 60.28 93 ASP A N 1
ATOM 738 C CA . ASP A 1 93 ? -6.701 0.396 30.973 1.00 60.28 93 ASP A CA 1
ATOM 739 C C . ASP A 1 93 ? -8.138 -0.061 31.339 1.00 60.28 93 ASP A C 1
ATOM 741 O O . ASP A 1 93 ? -8.438 -1.242 31.493 1.00 60.28 93 ASP A O 1
ATOM 745 N N . ASP A 1 94 ? -9.033 0.903 31.553 1.00 59.47 94 ASP A N 1
ATOM 746 C CA . ASP A 1 94 ? -10.386 0.718 32.074 1.00 59.47 94 ASP A CA 1
ATOM 747 C C . ASP A 1 94 ? -11.450 0.885 30.970 1.00 59.47 94 ASP A C 1
ATOM 749 O O . ASP A 1 94 ? -11.158 1.340 29.862 1.00 59.47 94 ASP A O 1
ATOM 753 N N . LYS A 1 95 ? -12.721 0.574 31.259 1.00 62.88 95 LYS A N 1
ATOM 754 C CA . LYS A 1 95 ? -13.840 0.621 30.280 1.00 62.88 95 LYS A CA 1
ATOM 755 C C . LYS A 1 95 ? -13.994 1.963 29.539 1.00 62.88 95 LYS A C 1
ATOM 757 O O . LYS A 1 95 ? -14.501 1.990 28.418 1.00 62.88 95 LYS A O 1
ATOM 762 N N . SER A 1 96 ? -13.529 3.063 30.131 1.00 62.66 96 SER A N 1
ATOM 763 C CA . SER A 1 96 ? -13.473 4.400 29.517 1.00 62.66 96 SER A CA 1
ATOM 764 C C . SER A 1 96 ? -12.543 4.472 28.293 1.00 62.66 96 SER A C 1
ATOM 766 O O . SER A 1 96 ? -12.754 5.301 27.410 1.00 62.66 96 SER A O 1
ATOM 768 N N . SER A 1 97 ? -11.545 3.586 28.214 1.00 66.06 97 SER A N 1
ATOM 769 C CA . SER A 1 97 ? -10.620 3.448 27.083 1.00 66.06 97 SER A CA 1
ATOM 770 C C . SER A 1 97 ? -11.346 2.992 25.811 1.00 66.06 97 SER A C 1
ATOM 772 O O . SER A 1 97 ? -11.101 3.539 24.741 1.00 66.06 97 SER A O 1
ATOM 774 N N . ILE A 1 98 ? -12.322 2.082 25.934 1.00 71.38 98 ILE A N 1
ATOM 775 C CA . ILE A 1 98 ? -13.081 1.518 24.801 1.00 71.38 98 ILE A CA 1
ATOM 776 C C . ILE A 1 98 ? -13.929 2.602 24.118 1.00 71.38 98 ILE A C 1
ATOM 778 O O . ILE A 1 98 ? -13.855 2.789 22.907 1.00 71.38 98 ILE A O 1
ATOM 782 N N . VAL A 1 99 ? -14.697 3.375 24.895 1.00 75.31 99 VAL A N 1
ATOM 783 C CA . VAL A 1 99 ? -15.553 4.453 24.356 1.00 75.31 99 VAL A CA 1
ATOM 784 C C . VAL A 1 99 ? -14.712 5.554 23.705 1.00 75.31 99 VAL A C 1
ATOM 786 O O . VAL A 1 99 ? -15.098 6.146 22.690 1.00 75.31 99 VAL A O 1
ATOM 789 N N . LEU A 1 100 ? -13.537 5.835 24.273 1.00 75.94 100 LEU A N 1
ATOM 790 C CA . LEU A 1 100 ? -12.602 6.776 23.681 1.00 75.94 100 LEU A CA 1
ATOM 791 C C . LEU A 1 100 ? -12.013 6.239 22.373 1.00 75.94 100 LEU A C 1
ATOM 793 O O . LEU A 1 100 ? -11.929 7.000 21.414 1.00 75.94 100 LEU A O 1
ATOM 797 N N . GLU A 1 101 ? -11.623 4.966 22.307 1.00 76.50 101 GLU A N 1
ATOM 798 C CA . GLU A 1 101 ? -11.124 4.343 21.077 1.00 76.50 101 GLU A CA 1
ATOM 799 C C . GLU A 1 101 ? -12.148 4.441 19.946 1.00 76.50 101 GLU A C 1
ATOM 801 O O . GLU A 1 101 ? -11.813 4.943 18.872 1.00 76.50 101 GLU A O 1
ATOM 806 N N . GLU A 1 102 ? -13.411 4.099 20.209 1.00 78.25 102 GLU A N 1
ATOM 807 C CA . GLU A 1 102 ? -14.506 4.250 19.242 1.00 78.25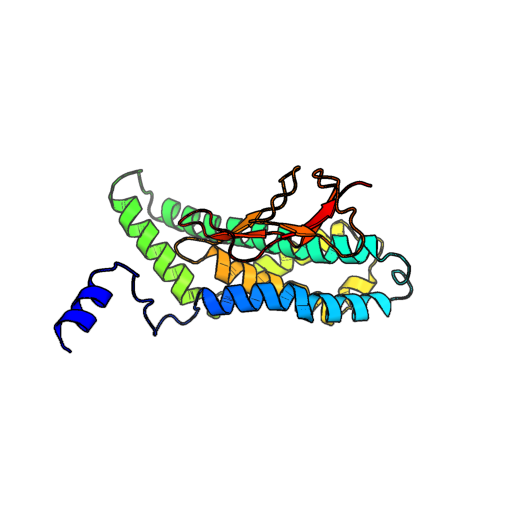 102 GLU A CA 1
ATOM 808 C C . GLU A 1 102 ? -14.678 5.710 18.789 1.00 78.25 102 GLU A C 1
ATOM 810 O O . GLU A 1 102 ? -14.911 6.000 17.610 1.00 78.25 102 GLU A O 1
ATOM 815 N N . THR A 1 103 ? -14.518 6.660 19.714 1.00 79.69 103 THR A N 1
ATOM 816 C CA . THR A 1 103 ? -14.617 8.095 19.414 1.00 79.69 103 THR A CA 1
ATOM 817 C C . THR A 1 103 ? -13.436 8.585 18.575 1.00 79.69 103 THR A C 1
ATOM 819 O O . THR A 1 103 ? -13.632 9.354 17.631 1.00 79.69 103 THR A O 1
ATOM 822 N N . ILE A 1 104 ? -12.216 8.126 18.870 1.00 80.44 104 ILE A N 1
ATOM 823 C CA . ILE A 1 104 ? -11.015 8.443 18.091 1.00 80.44 104 ILE A CA 1
ATOM 824 C C . ILE A 1 104 ? -11.138 7.859 16.685 1.00 80.44 104 ILE A C 1
ATOM 826 O O . ILE A 1 104 ? -10.833 8.547 15.716 1.00 80.44 104 ILE A O 1
ATOM 830 N N . GLU A 1 105 ? -11.621 6.628 16.543 1.00 79.31 105 GLU A N 1
ATOM 831 C CA . GLU A 1 105 ? -11.854 6.019 15.233 1.00 79.31 105 GLU A CA 1
ATOM 832 C C . GLU A 1 105 ? -12.896 6.785 14.421 1.00 79.31 105 GLU A C 1
ATOM 834 O O . GLU A 1 105 ? -12.680 7.077 13.242 1.00 79.31 105 GLU A O 1
ATOM 839 N N . LYS A 1 106 ? -13.999 7.196 15.056 1.00 80.19 106 LYS A N 1
ATOM 840 C CA . LYS A 1 106 ? -15.005 8.047 14.415 1.00 80.19 106 LYS A CA 1
ATOM 841 C C . LYS A 1 106 ? -14.411 9.391 13.986 1.00 80.19 106 LYS A C 1
ATOM 843 O O . LYS A 1 106 ? -14.688 9.857 12.877 1.00 80.19 106 LYS A O 1
ATOM 848 N N . TYR A 1 107 ? -13.582 10.003 14.830 1.00 79.81 107 TYR A N 1
ATOM 849 C CA . TYR A 1 107 ? -12.889 11.250 14.514 1.00 79.81 107 TYR A CA 1
ATOM 850 C C . TYR A 1 107 ? -11.925 11.083 13.335 1.00 79.81 107 TYR A C 1
ATOM 852 O O . TYR A 1 107 ? -11.994 11.853 12.374 1.00 79.81 107 TYR A O 1
ATOM 860 N N . LEU A 1 108 ? -11.068 10.059 13.370 1.00 79.56 108 LEU A N 1
ATOM 861 C CA . LEU A 1 108 ? -10.108 9.763 12.309 1.00 79.56 108 LEU A CA 1
ATOM 862 C C . LEU A 1 108 ? -10.829 9.523 10.983 1.00 79.56 108 LEU A C 1
ATOM 864 O O . LEU A 1 108 ? -10.458 10.145 9.991 1.00 79.56 108 LEU A O 1
ATOM 868 N N . ARG A 1 109 ? -11.923 8.750 10.982 1.00 76.00 109 ARG A N 1
ATOM 869 C CA . ARG A 1 109 ? -12.746 8.512 9.789 1.00 76.00 109 ARG A CA 1
ATOM 870 C C . ARG A 1 109 ? -13.358 9.792 9.221 1.00 76.00 109 ARG A C 1
ATOM 872 O O . ARG A 1 109 ? -13.323 10.022 8.016 1.00 76.00 109 ARG A O 1
ATOM 879 N N . THR A 1 110 ? -13.894 10.650 10.086 1.00 74.06 110 THR A N 1
ATOM 880 C CA . THR A 1 110 ? -14.508 11.925 9.670 1.00 74.06 110 THR A CA 1
ATOM 881 C C . THR A 1 110 ? -13.458 12.910 9.142 1.00 74.06 110 THR A C 1
ATOM 883 O O . THR A 1 110 ? -13.758 13.783 8.328 1.00 74.06 110 THR A O 1
ATOM 886 N N . THR A 1 111 ? -12.206 12.745 9.573 1.00 72.88 111 THR A N 1
ATOM 887 C CA . THR A 1 111 ? -11.089 13.627 9.221 1.00 72.88 111 THR A CA 1
ATOM 888 C C . THR A 1 111 ? -10.248 13.079 8.062 1.00 72.88 111 THR A C 1
ATOM 890 O O . THR A 1 111 ? -9.336 13.772 7.634 1.00 72.88 111 THR A O 1
ATOM 893 N N . ILE A 1 112 ? -10.564 11.911 7.477 1.00 74.75 112 ILE A N 1
ATOM 894 C CA . ILE A 1 112 ? -9.786 11.304 6.371 1.00 74.75 112 ILE A CA 1
ATOM 895 C C . ILE A 1 112 ? -9.481 12.315 5.255 1.00 74.75 112 ILE A C 1
ATOM 897 O O . ILE A 1 112 ? -8.331 12.441 4.849 1.00 74.75 112 ILE A O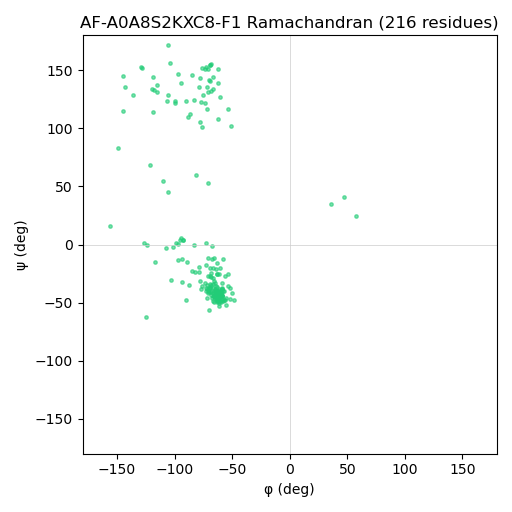 1
ATOM 901 N N . GLN A 1 113 ? -10.486 13.072 4.803 1.00 66.56 113 GLN A N 1
ATOM 902 C CA . GLN A 1 113 ? -10.341 14.027 3.693 1.00 66.56 113 GLN A CA 1
ATOM 903 C C . GLN A 1 113 ? -9.667 15.349 4.087 1.00 66.56 113 GLN A C 1
ATOM 905 O O . GLN A 1 113 ? -9.127 16.049 3.235 1.00 66.56 113 GLN A O 1
ATOM 910 N N . LYS A 1 114 ? -9.722 15.718 5.373 1.00 71.75 114 LYS A N 1
ATOM 911 C CA . LYS A 1 114 ? -9.158 16.976 5.893 1.00 71.75 114 LYS A CA 1
ATOM 912 C C . LYS A 1 114 ? -7.765 16.796 6.490 1.00 71.75 114 LYS A C 1
ATOM 914 O O . LYS A 1 114 ? -7.105 17.788 6.783 1.00 71.75 114 LYS A O 1
ATOM 919 N N . TYR A 1 115 ? -7.348 15.556 6.724 1.00 76.81 115 TYR A N 1
ATOM 920 C CA . TYR A 1 115 ? -6.063 15.258 7.324 1.00 76.81 115 TYR A CA 1
ATOM 921 C C . TYR A 1 115 ? -4.938 15.555 6.336 1.00 76.81 115 TYR A C 1
ATOM 923 O O . TYR A 1 115 ? -4.961 15.109 5.187 1.00 76.81 115 TYR A O 1
ATOM 931 N N . ASP A 1 116 ? -3.936 16.288 6.809 1.00 79.75 116 ASP A N 1
ATOM 932 C CA . ASP A 1 116 ? -2.738 16.553 6.034 1.00 79.75 116 ASP A CA 1
ATOM 933 C C . ASP A 1 116 ? -1.834 15.312 6.014 1.00 79.75 116 ASP A C 1
ATOM 935 O O . ASP A 1 116 ? -1.109 15.013 6.965 1.00 79.75 116 ASP A O 1
ATOM 939 N N . VAL A 1 117 ? -1.885 14.580 4.901 1.00 85.69 117 VAL A N 1
ATOM 940 C CA . VAL A 1 117 ? -1.018 13.424 4.632 1.00 85.69 117 VAL A CA 1
ATOM 941 C C . VAL A 1 117 ? 0.429 13.819 4.306 1.00 85.69 117 VAL A C 1
ATOM 943 O O . VAL A 1 117 ? 1.248 12.934 4.069 1.00 85.69 117 VAL A O 1
ATOM 946 N N . GLY A 1 118 ? 0.775 15.113 4.325 1.00 87.62 118 GLY A N 1
ATOM 947 C CA . GLY A 1 118 ? 2.111 15.619 4.005 1.00 87.62 118 GLY A CA 1
ATOM 948 C C . GLY A 1 118 ? 3.232 14.966 4.813 1.00 87.62 118 GLY A C 1
ATOM 949 O O . GLY A 1 118 ? 4.285 14.669 4.259 1.00 87.62 118 GLY A O 1
ATOM 950 N N . LYS A 1 119 ? 2.989 14.634 6.090 1.00 88.44 119 LYS A N 1
ATOM 951 C CA . LYS A 1 119 ? 3.965 13.895 6.914 1.00 88.44 119 LYS A CA 1
ATOM 952 C C . LYS A 1 119 ? 4.238 12.489 6.387 1.00 88.44 119 LYS A C 1
ATOM 954 O O . LYS A 1 119 ? 5.386 12.082 6.315 1.00 88.44 119 LYS A O 1
ATOM 959 N N . ILE A 1 120 ? 3.188 11.761 6.004 1.00 89.38 120 ILE A N 1
ATOM 960 C CA . ILE A 1 120 ? 3.309 10.396 5.474 1.00 89.38 120 ILE A CA 1
ATOM 961 C C . ILE A 1 120 ? 4.059 10.435 4.140 1.00 89.38 120 ILE A C 1
ATOM 963 O O . ILE A 1 120 ? 4.966 9.639 3.927 1.00 89.38 120 ILE A O 1
ATOM 967 N N . ILE A 1 121 ? 3.716 11.394 3.276 1.00 91.81 121 ILE A N 1
ATOM 968 C CA . ILE A 1 121 ? 4.374 11.586 1.979 1.00 91.81 121 ILE A CA 1
ATOM 969 C C . ILE A 1 121 ? 5.862 11.877 2.169 1.00 91.81 121 ILE A C 1
ATOM 971 O O . ILE A 1 121 ? 6.684 11.211 1.551 1.00 91.81 121 ILE A O 1
ATOM 975 N N . PHE A 1 122 ? 6.206 12.815 3.055 1.00 91.56 122 PHE A N 1
ATOM 976 C CA . PHE A 1 122 ? 7.594 13.181 3.327 1.00 91.56 122 PHE A CA 1
ATOM 977 C C . PHE A 1 122 ? 8.428 11.989 3.815 1.00 91.56 122 PHE A C 1
ATOM 979 O O . PHE A 1 122 ? 9.545 11.792 3.349 1.00 91.56 122 PHE A O 1
ATOM 986 N N . GLU A 1 123 ? 7.886 11.172 4.720 1.00 91.81 123 GLU A N 1
ATOM 987 C CA . GLU A 1 123 ? 8.572 9.974 5.220 1.00 91.81 123 GLU A CA 1
ATOM 988 C C . GLU A 1 123 ? 8.790 8.930 4.113 1.00 91.81 123 GLU A C 1
ATOM 990 O O . GLU A 1 123 ? 9.891 8.391 3.981 1.00 91.81 123 GLU A O 1
ATOM 995 N N . VAL A 1 124 ? 7.773 8.685 3.273 1.00 92.00 124 VAL A N 1
ATOM 996 C CA . VAL A 1 124 ? 7.887 7.776 2.118 1.00 92.00 124 VAL A CA 1
ATOM 997 C C . VAL A 1 124 ? 8.939 8.287 1.137 1.00 92.00 124 VAL A C 1
ATOM 999 O O . VAL A 1 124 ? 9.839 7.539 0.768 1.00 92.00 124 VAL A O 1
ATOM 1002 N N . GLU A 1 125 ? 8.865 9.558 0.746 1.00 90.75 125 GLU A N 1
ATOM 1003 C CA . GLU A 1 125 ? 9.839 10.203 -0.135 1.00 90.75 125 GLU A CA 1
ATOM 1004 C C . GLU A 1 125 ? 11.257 10.087 0.428 1.00 90.75 125 GLU A C 1
ATOM 1006 O O . GLU A 1 125 ? 12.155 9.596 -0.251 1.00 90.75 125 GLU A O 1
ATOM 1011 N N . ASN A 1 126 ? 11.463 10.469 1.688 1.00 91.50 126 ASN A N 1
ATOM 1012 C CA . ASN A 1 126 ? 12.774 10.428 2.325 1.00 91.50 126 ASN A CA 1
ATOM 1013 C C . ASN A 1 126 ? 13.359 9.009 2.360 1.00 91.50 126 ASN A C 1
ATOM 1015 O O . ASN A 1 126 ? 14.547 8.822 2.079 1.00 91.50 126 ASN A O 1
ATOM 1019 N N . GLN A 1 127 ? 12.533 8.000 2.650 1.00 91.62 127 GLN A N 1
ATOM 1020 C CA . GLN A 1 127 ? 12.981 6.614 2.622 1.00 91.62 127 GLN A CA 1
ATOM 1021 C C . GLN A 1 127 ? 13.365 6.178 1.202 1.00 91.62 127 GLN A C 1
ATOM 1023 O O . GLN A 1 127 ? 14.432 5.593 1.015 1.00 91.62 127 GLN A O 1
ATOM 1028 N N . LEU A 1 128 ? 12.551 6.514 0.197 1.00 89.62 128 LEU A N 1
ATOM 1029 C CA . LEU A 1 128 ? 12.840 6.196 -1.202 1.00 89.62 128 LEU A CA 1
ATOM 1030 C C . LEU A 1 128 ? 14.134 6.856 -1.683 1.00 89.62 128 LEU A C 1
ATOM 1032 O O . LEU A 1 128 ? 14.963 6.193 -2.297 1.00 89.62 128 LEU A O 1
ATOM 1036 N N . TRP A 1 129 ? 14.352 8.130 -1.357 1.00 88.38 129 TRP A N 1
ATOM 1037 C CA . TRP A 1 129 ? 15.557 8.869 -1.744 1.00 88.38 129 TRP A CA 1
ATOM 1038 C C . TRP A 1 129 ? 16.819 8.383 -1.044 1.00 88.38 129 TRP A C 1
ATOM 1040 O O . TRP A 1 129 ? 17.905 8.514 -1.600 1.00 88.38 129 TRP A O 1
ATOM 1050 N N . THR A 1 130 ? 16.682 7.835 0.161 1.00 89.12 130 THR A N 1
ATOM 1051 C CA . THR A 1 130 ? 17.803 7.224 0.879 1.00 89.12 130 THR A CA 1
ATOM 1052 C C . THR A 1 130 ? 18.194 5.893 0.239 1.00 89.12 130 THR A C 1
ATOM 1054 O O . THR A 1 130 ? 19.378 5.599 0.112 1.00 89.12 130 THR A O 1
ATOM 1057 N N . THR A 1 131 ? 17.216 5.088 -0.187 1.00 87.31 131 THR A N 1
ATOM 1058 C CA . THR A 1 131 ? 17.474 3.789 -0.825 1.00 87.31 131 THR A CA 1
ATOM 1059 C C . THR A 1 131 ? 17.928 3.928 -2.280 1.00 87.31 131 THR A C 1
ATOM 1061 O O . THR A 1 131 ? 18.814 3.200 -2.709 1.00 87.31 131 THR A O 1
ATOM 1064 N N . LEU A 1 132 ? 17.356 4.871 -3.030 1.00 85.00 132 LEU A N 1
ATOM 1065 C CA . LEU A 1 132 ? 17.649 5.127 -4.444 1.00 85.00 132 LEU A CA 1
ATOM 1066 C C . LEU A 1 132 ? 18.494 6.394 -4.620 1.00 85.00 132 LEU A C 1
ATOM 1068 O O . LEU A 1 132 ? 18.206 7.237 -5.472 1.00 85.00 132 LEU A O 1
ATOM 1072 N N . TYR A 1 133 ? 19.531 6.547 -3.795 1.00 82.56 133 TYR A N 1
ATOM 1073 C CA . TYR A 1 133 ? 20.404 7.724 -3.823 1.00 82.56 133 TYR A CA 1
ATOM 1074 C C . TYR A 1 133 ? 21.137 7.890 -5.168 1.00 82.56 133 TYR A C 1
ATOM 1076 O O . TYR A 1 133 ? 21.452 9.017 -5.551 1.00 82.56 133 TYR A O 1
ATOM 1084 N N . ASP A 1 134 ? 21.338 6.790 -5.901 1.00 81.81 134 ASP A N 1
ATOM 1085 C CA . ASP A 1 134 ? 21.954 6.755 -7.232 1.00 81.81 134 ASP A CA 1
ATOM 1086 C C . ASP A 1 134 ? 21.065 7.341 -8.347 1.00 81.81 134 ASP A C 1
ATOM 1088 O O . ASP A 1 134 ? 21.560 7.619 -9.436 1.00 81.81 134 ASP A O 1
ATOM 1092 N N . TYR A 1 135 ? 19.773 7.590 -8.082 1.00 82.25 135 TYR A N 1
ATOM 1093 C CA . TYR A 1 135 ? 18.795 8.044 -9.082 1.00 82.25 135 TYR A CA 1
ATOM 1094 C C . TYR A 1 135 ? 18.163 9.397 -8.704 1.00 82.25 135 TYR A C 1
ATOM 1096 O O . TYR A 1 135 ? 16.964 9.488 -8.407 1.00 82.25 135 TYR A O 1
ATOM 1104 N N . PRO A 1 136 ? 18.929 10.504 -8.720 1.00 80.88 136 PRO A N 1
ATOM 1105 C CA . PRO A 1 136 ? 18.444 11.811 -8.275 1.00 80.88 136 PRO A CA 1
ATOM 1106 C C . PRO A 1 136 ? 17.292 12.354 -9.131 1.00 80.88 136 PRO A C 1
ATOM 1108 O O . PRO A 1 136 ? 16.477 13.131 -8.628 1.00 80.88 136 PRO A O 1
ATOM 1111 N N . ARG A 1 137 ? 17.179 11.931 -10.400 1.00 81.44 137 ARG A N 1
ATOM 1112 C CA . ARG A 1 137 ? 16.109 12.370 -11.310 1.00 81.44 137 ARG A CA 1
ATOM 1113 C C . ARG A 1 137 ? 14.717 11.902 -10.900 1.00 81.44 137 ARG A C 1
ATOM 1115 O O . ARG A 1 137 ? 13.738 12.542 -11.280 1.00 81.44 137 ARG A O 1
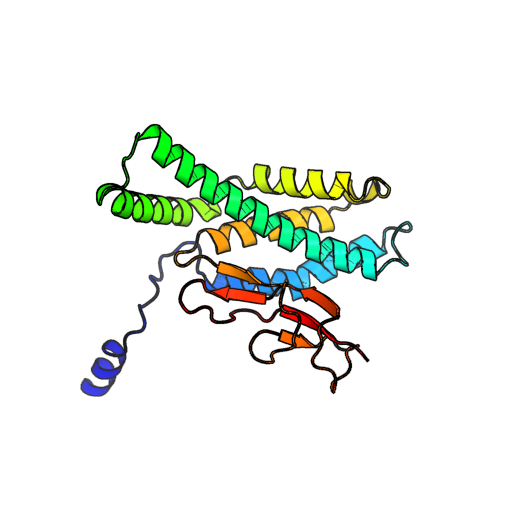ATOM 1122 N N . LEU A 1 138 ? 14.616 10.860 -10.073 1.00 82.38 138 LEU A N 1
ATOM 1123 C CA . LEU A 1 138 ? 13.336 10.395 -9.540 1.00 82.38 138 LEU A CA 1
ATOM 1124 C C . LEU A 1 138 ? 12.608 11.481 -8.742 1.00 82.38 138 LEU A C 1
ATOM 1126 O O . LEU A 1 138 ? 11.385 11.578 -8.808 1.00 82.38 138 LEU A O 1
ATOM 1130 N N . LYS A 1 139 ? 13.360 12.356 -8.060 1.00 83.44 139 LYS A N 1
ATOM 1131 C CA . LYS A 1 139 ? 12.815 13.486 -7.290 1.00 83.44 139 LYS A CA 1
ATOM 1132 C C . LYS A 1 139 ? 12.092 14.512 -8.160 1.00 83.44 139 LYS A C 1
ATOM 1134 O O . LYS A 1 139 ? 11.299 15.295 -7.651 1.00 83.44 139 LYS A O 1
ATOM 1139 N N . SER A 1 140 ? 12.385 14.538 -9.458 1.00 84.25 140 SER A N 1
ATOM 1140 C CA . SER A 1 140 ? 11.781 15.459 -10.423 1.00 84.25 140 SER A CA 1
ATOM 1141 C C . SER A 1 140 ? 10.686 14.802 -11.268 1.00 84.25 140 SER A C 1
ATOM 1143 O O . SER A 1 140 ? 10.063 15.482 -12.081 1.00 84.25 140 SER A O 1
ATOM 1145 N N . CYS A 1 141 ? 10.425 13.503 -11.084 1.00 87.88 141 CYS A N 1
ATOM 1146 C CA . CYS A 1 141 ? 9.388 12.790 -11.819 1.00 87.88 141 CYS A CA 1
ATOM 1147 C C . CYS A 1 141 ? 8.001 13.114 -11.242 1.00 87.88 141 CYS A C 1
ATOM 1149 O O . CYS A 1 141 ? 7.623 12.632 -10.174 1.00 87.88 141 CYS A O 1
ATOM 1151 N N . HIS A 1 142 ? 7.230 13.937 -11.959 1.00 88.81 142 HIS A N 1
ATOM 1152 C CA . HIS A 1 142 ? 5.914 14.387 -11.498 1.00 88.81 142 HIS A CA 1
ATOM 1153 C C . HIS A 1 142 ? 4.923 13.231 -11.300 1.00 88.81 142 HIS A C 1
ATOM 1155 O O . HIS A 1 142 ? 4.231 13.194 -10.281 1.00 88.81 142 HIS A O 1
ATOM 1161 N N . GLU A 1 143 ? 4.882 12.266 -12.223 1.00 90.38 143 GLU A N 1
ATOM 1162 C CA . GLU A 1 143 ? 3.957 11.130 -12.118 1.00 90.38 143 GLU A CA 1
ATOM 1163 C C . GLU A 1 143 ? 4.319 10.202 -10.951 1.00 90.38 143 GLU A C 1
ATOM 1165 O O . GLU A 1 143 ? 3.421 9.734 -10.253 1.00 90.38 143 GLU A O 1
ATOM 1170 N N . LEU A 1 144 ? 5.610 10.020 -10.638 1.00 89.56 144 LEU A N 1
ATOM 1171 C CA . LEU A 1 144 ? 6.022 9.278 -9.442 1.00 89.56 144 LEU A CA 1
ATOM 1172 C C . LEU A 1 144 ? 5.572 9.986 -8.156 1.00 89.56 144 LEU A C 1
ATOM 1174 O O . LEU A 1 144 ? 5.013 9.349 -7.266 1.00 89.56 144 LEU A O 1
ATOM 1178 N N . LEU A 1 145 ? 5.765 11.305 -8.056 1.00 91.12 145 LEU A N 1
ATOM 1179 C CA . LEU A 1 145 ? 5.317 12.083 -6.892 1.00 91.12 145 LEU A CA 1
ATOM 1180 C C . LEU A 1 145 ? 3.790 12.035 -6.731 1.00 91.12 145 LEU A C 1
ATOM 1182 O O . LEU A 1 145 ? 3.267 11.884 -5.624 1.00 91.12 145 LEU A O 1
ATOM 1186 N N . LYS A 1 146 ? 3.056 12.110 -7.842 1.00 92.31 146 LYS A N 1
ATOM 1187 C CA . LYS A 1 146 ? 1.596 11.971 -7.873 1.00 92.31 146 LYS A CA 1
ATOM 1188 C C . LYS A 1 146 ? 1.149 10.566 -7.464 1.00 92.31 146 LYS A C 1
ATOM 1190 O O . LYS A 1 146 ? 0.169 10.436 -6.723 1.00 92.31 146 LYS A O 1
ATOM 1195 N N . TYR A 1 147 ? 1.878 9.531 -7.878 1.00 92.75 147 TYR A N 1
ATOM 1196 C CA . TYR A 1 147 ? 1.654 8.153 -7.448 1.00 92.75 147 TYR A CA 1
ATOM 1197 C C . TYR A 1 147 ? 1.887 7.991 -5.939 1.00 92.75 147 TYR A C 1
ATOM 1199 O O . TYR A 1 147 ? 1.004 7.488 -5.244 1.00 92.75 147 TYR A O 1
ATOM 1207 N N . ILE A 1 148 ? 2.999 8.511 -5.401 1.00 93.31 148 ILE A N 1
ATOM 1208 C CA . ILE A 1 148 ? 3.290 8.521 -3.955 1.00 93.31 148 ILE A CA 1
ATOM 1209 C C . ILE A 1 148 ? 2.164 9.219 -3.183 1.00 93.31 148 ILE A C 1
ATOM 1211 O O . ILE A 1 148 ? 1.652 8.672 -2.203 1.00 93.31 148 ILE A O 1
ATOM 1215 N N . ASN A 1 149 ? 1.728 10.397 -3.637 1.00 92.56 149 ASN A N 1
ATOM 1216 C CA . ASN A 1 149 ? 0.642 11.147 -3.004 1.00 92.56 149 ASN A CA 1
ATOM 1217 C C . ASN A 1 149 ? -0.663 10.337 -2.974 1.00 92.56 149 ASN A C 1
ATOM 1219 O O . ASN A 1 149 ? -1.304 10.208 -1.927 1.00 92.56 149 ASN A O 1
ATOM 1223 N N . SER A 1 150 ? -1.024 9.748 -4.115 1.00 91.50 150 SER A N 1
ATOM 1224 C CA . SER A 1 150 ? -2.242 8.951 -4.271 1.00 91.50 150 SER A CA 1
ATOM 1225 C C . SER A 1 150 ? -2.201 7.683 -3.413 1.00 91.50 150 SER A C 1
ATOM 1227 O O . SER A 1 150 ? -3.195 7.352 -2.758 1.00 91.50 150 SER A O 1
ATOM 1229 N N . ALA A 1 151 ? -1.046 7.015 -3.335 1.00 93.38 151 ALA A N 1
ATOM 1230 C CA . ALA A 1 151 ? -0.820 5.861 -2.472 1.00 93.38 151 ALA A CA 1
ATOM 1231 C C . ALA A 1 151 ? -0.950 6.231 -0.987 1.00 93.38 151 ALA A C 1
ATOM 1233 O O . ALA A 1 151 ? -1.680 5.564 -0.257 1.00 93.38 151 ALA A O 1
ATOM 1234 N N . CYS A 1 152 ? -0.334 7.334 -0.549 1.00 93.31 152 CYS A N 1
ATOM 1235 C CA . CYS A 1 152 ? -0.418 7.811 0.836 1.00 93.31 152 CYS A CA 1
ATOM 1236 C C . CYS A 1 152 ? -1.851 8.179 1.243 1.00 93.31 152 CYS A C 1
ATOM 1238 O O . CYS A 1 152 ? -2.299 7.801 2.326 1.00 93.31 152 CYS A O 1
ATOM 1240 N N . ARG A 1 153 ? -2.599 8.876 0.375 1.00 90.75 153 ARG A N 1
ATOM 1241 C CA . ARG A 1 153 ? -4.011 9.221 0.627 1.00 90.75 153 ARG A CA 1
ATOM 1242 C C . ARG A 1 153 ? -4.897 7.985 0.712 1.00 90.75 153 ARG A C 1
ATOM 1244 O O . ARG A 1 153 ? -5.715 7.881 1.625 1.00 90.75 153 ARG A O 1
ATOM 1251 N N . THR A 1 154 ? -4.716 7.047 -0.214 1.00 91.06 154 THR A N 1
ATOM 1252 C CA . THR A 1 154 ? -5.487 5.798 -0.250 1.00 91.06 154 THR A CA 1
ATOM 1253 C C . THR A 1 154 ? -5.186 4.943 0.979 1.00 91.06 154 THR A C 1
ATOM 1255 O O . THR A 1 154 ? -6.113 4.510 1.663 1.00 91.06 154 THR A O 1
ATOM 1258 N N . ALA A 1 155 ? -3.906 4.784 1.330 1.00 92.12 155 ALA A N 1
ATOM 1259 C CA . ALA A 1 155 ? -3.471 4.083 2.534 1.00 92.12 155 ALA A CA 1
ATOM 1260 C C . ALA A 1 155 ? -4.051 4.719 3.805 1.00 92.12 155 ALA A C 1
ATOM 1262 O O . ALA A 1 155 ? -4.624 4.019 4.639 1.00 92.12 155 ALA A O 1
ATOM 1263 N N . TRP A 1 156 ? -3.979 6.049 3.936 1.00 90.69 156 TRP A N 1
ATOM 1264 C CA . TRP A 1 156 ? -4.570 6.768 5.067 1.00 90.69 156 TRP A CA 1
ATOM 1265 C C . TRP A 1 156 ? -6.084 6.550 5.166 1.00 90.69 156 TRP A C 1
ATOM 1267 O O . TRP A 1 156 ? -6.601 6.302 6.255 1.00 90.69 156 TRP A O 1
ATOM 1277 N N . GLY A 1 157 ? -6.801 6.597 4.042 1.00 88.19 157 GLY A N 1
ATOM 1278 C CA . GLY A 1 157 ? -8.240 6.349 4.019 1.00 88.19 157 GLY A CA 1
ATOM 1279 C C . GLY A 1 157 ? -8.610 4.928 4.445 1.00 88.19 157 GLY A C 1
ATOM 1280 O O . GLY A 1 157 ? -9.541 4.755 5.229 1.00 88.19 157 GLY A O 1
ATOM 1281 N N . LEU A 1 158 ? -7.868 3.927 3.964 1.00 89.44 158 LEU A N 1
ATOM 1282 C CA . LEU A 1 158 ? -8.100 2.501 4.227 1.00 89.44 158 LEU A CA 1
ATOM 1283 C C . LEU A 1 158 ? -7.763 2.096 5.670 1.00 89.44 158 LEU A C 1
ATOM 1285 O O . LEU A 1 158 ? -8.528 1.378 6.314 1.00 89.44 158 LEU A O 1
ATOM 1289 N N . VAL A 1 159 ? -6.656 2.606 6.210 1.00 89.88 159 VAL A N 1
ATOM 1290 C CA . VAL A 1 159 ? -6.196 2.321 7.581 1.00 89.88 159 VAL A CA 1
ATOM 1291 C C . VAL A 1 159 ? -7.110 2.935 8.647 1.00 89.88 159 VAL A C 1
ATOM 1293 O O . VAL A 1 159 ? -7.185 2.425 9.764 1.00 89.88 159 VAL A O 1
ATOM 1296 N N . ASN A 1 160 ? -7.808 4.027 8.325 1.00 87.25 160 ASN A N 1
ATOM 1297 C CA . ASN A 1 160 ? -8.725 4.703 9.250 1.00 87.25 160 ASN A CA 1
ATOM 1298 C C . ASN A 1 160 ? -10.188 4.255 9.118 1.00 87.25 160 ASN A C 1
ATOM 1300 O O . ASN A 1 160 ? -11.062 4.824 9.777 1.00 87.25 160 ASN A O 1
ATOM 1304 N N . GLN A 1 161 ? -10.480 3.245 8.294 1.00 85.06 161 GLN A N 1
ATOM 1305 C CA . GLN A 1 161 ? -11.783 2.587 8.345 1.00 85.06 161 GLN A CA 1
ATOM 1306 C C . GLN A 1 161 ? -11.933 1.794 9.654 1.00 85.06 161 GLN A C 1
ATOM 1308 O O . GLN A 1 161 ? -10.955 1.372 10.264 1.00 85.06 161 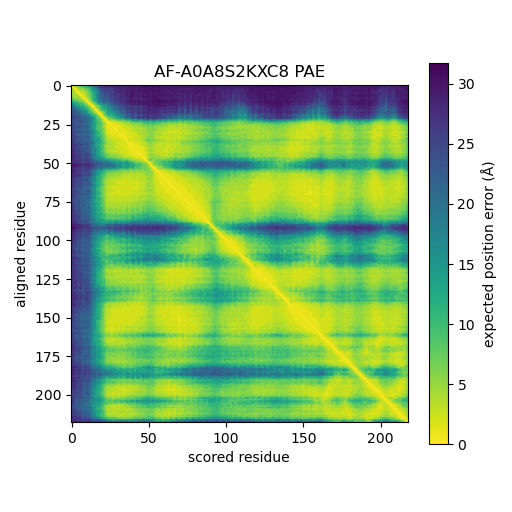GLN A O 1
ATOM 1313 N N . THR A 1 162 ? -13.177 1.579 10.079 1.00 79.44 162 THR A N 1
ATOM 1314 C CA . THR A 1 162 ? -13.535 0.592 11.114 1.00 79.44 162 THR A CA 1
ATOM 1315 C C . THR A 1 162 ? -14.466 -0.428 10.469 1.00 79.44 162 THR A C 1
ATOM 1317 O O . THR A 1 162 ? -15.598 -0.057 10.116 1.00 79.44 162 THR A O 1
ATOM 1320 N N . PRO A 1 163 ? -14.045 -1.689 10.339 1.00 81.81 163 PRO A N 1
ATOM 1321 C CA . PRO A 1 163 ? -12.701 -2.185 10.643 1.00 81.81 163 PRO A CA 1
ATOM 1322 C C . PRO A 1 163 ? -11.637 -1.660 9.655 1.00 81.81 163 PRO A C 1
ATOM 1324 O O . PRO A 1 163 ? -11.985 -1.273 8.538 1.00 81.81 163 PRO A O 1
ATOM 1327 N N . PRO A 1 164 ? -10.366 -1.579 10.083 1.00 86.12 164 PRO A N 1
ATOM 1328 C CA . PRO A 1 164 ? -9.264 -1.100 9.250 1.00 86.12 164 PRO A CA 1
ATOM 1329 C C . PRO A 1 164 ? -8.873 -2.130 8.191 1.00 86.12 164 PRO A C 1
ATOM 1331 O O . PRO A 1 164 ? -8.988 -3.334 8.412 1.00 86.12 164 PRO A O 1
ATOM 1334 N N . TYR A 1 165 ? -8.359 -1.650 7.063 1.00 89.31 165 TYR A N 1
ATOM 1335 C CA . TYR A 1 165 ? -7.821 -2.504 6.008 1.00 89.31 165 TYR A CA 1
ATOM 1336 C C . TYR A 1 165 ? -6.302 -2.625 6.121 1.00 89.31 165 TYR A C 1
ATOM 1338 O O . TYR A 1 165 ? -5.605 -1.672 6.492 1.00 89.31 165 TYR A O 1
ATOM 1346 N N . TYR A 1 166 ? -5.785 -3.791 5.747 1.00 90.00 166 TYR A N 1
ATOM 1347 C CA . TYR A 1 166 ? -4.363 -4.113 5.802 1.00 90.00 166 TYR A CA 1
ATOM 1348 C C . TYR A 1 166 ? -3.882 -4.639 4.459 1.00 90.00 166 TYR A C 1
ATOM 1350 O O . TYR A 1 166 ? -4.651 -5.236 3.709 1.00 90.00 166 TYR A O 1
ATOM 1358 N N . ILE A 1 167 ? -2.598 -4.430 4.180 1.00 92.69 167 ILE A N 1
ATOM 1359 C CA . ILE A 1 167 ? -1.933 -5.079 3.057 1.00 92.69 167 ILE A CA 1
ATOM 1360 C C . ILE A 1 167 ? -1.242 -6.360 3.519 1.00 92.69 167 ILE A C 1
ATOM 1362 O O . ILE A 1 167 ? -0.614 -6.370 4.578 1.00 92.69 167 ILE A O 1
ATOM 1366 N N . GLU A 1 168 ? -1.339 -7.409 2.712 1.00 90.38 168 GLU A N 1
ATOM 1367 C CA . GLU A 1 168 ? -0.646 -8.683 2.908 1.00 90.38 168 GLU A CA 1
ATOM 1368 C C . GLU A 1 168 ? 0.278 -8.957 1.717 1.00 90.38 168 GLU A C 1
ATOM 1370 O O . GLU A 1 168 ? -0.103 -8.762 0.561 1.00 90.38 168 GLU A O 1
ATOM 1375 N N . PHE A 1 169 ? 1.510 -9.364 2.014 1.00 89.31 169 PHE A N 1
ATOM 1376 C CA . PHE A 1 169 ? 2.568 -9.603 1.026 1.00 89.31 169 PHE A CA 1
ATOM 1377 C C . PHE A 1 169 ? 3.647 -10.585 1.522 1.00 89.31 169 PHE A C 1
ATOM 1379 O O . PHE A 1 169 ? 4.746 -10.622 0.977 1.00 89.31 169 PHE A O 1
ATOM 1386 N N . GLN A 1 170 ? 3.380 -11.349 2.589 1.00 86.31 170 GLN A N 1
ATOM 1387 C CA . GLN A 1 170 ? 4.353 -12.271 3.193 1.00 86.31 170 GLN A CA 1
ATOM 1388 C C . GLN A 1 170 ? 4.049 -13.749 2.928 1.00 86.31 170 GLN A C 1
ATOM 1390 O O . GLN A 1 170 ? 4.814 -14.614 3.358 1.00 86.31 170 GLN A O 1
ATOM 1395 N N . ALA A 1 171 ? 2.945 -14.075 2.250 1.00 84.69 171 ALA A N 1
ATOM 1396 C CA . ALA A 1 171 ? 2.619 -15.467 1.977 1.00 84.69 171 ALA A CA 1
ATOM 1397 C C . ALA A 1 171 ? 3.618 -16.067 0.975 1.00 84.69 171 ALA A C 1
ATOM 1399 O O . ALA A 1 171 ? 3.914 -15.479 -0.063 1.00 84.69 171 ALA A O 1
ATOM 1400 N N . THR A 1 172 ? 4.127 -17.252 1.303 1.00 84.56 172 THR A N 1
ATOM 1401 C CA . THR A 1 172 ? 5.095 -17.998 0.483 1.00 84.56 172 THR A CA 1
ATOM 1402 C C . THR A 1 172 ? 4.425 -18.999 -0.456 1.00 84.56 172 THR A C 1
ATOM 1404 O O . THR A 1 172 ? 5.071 -19.528 -1.357 1.00 84.56 172 THR A O 1
ATOM 1407 N N . LYS A 1 173 ? 3.128 -19.260 -0.250 1.00 87.12 173 LYS A N 1
ATOM 1408 C CA . LYS A 1 173 ? 2.319 -20.178 -1.053 1.00 87.12 173 LYS A CA 1
ATOM 1409 C C . LYS A 1 173 ? 1.213 -19.436 -1.786 1.00 87.12 173 LYS A C 1
ATOM 1411 O O . LYS A 1 173 ? 0.531 -18.592 -1.201 1.00 87.12 173 LYS A O 1
ATOM 1416 N N . TYR A 1 174 ? 1.022 -19.797 -3.047 1.00 86.56 174 TYR A N 1
ATOM 1417 C CA . TYR A 1 174 ? -0.067 -19.323 -3.878 1.00 86.56 174 TYR A CA 1
ATOM 1418 C C . TYR A 1 174 ? -1.414 -19.762 -3.295 1.00 86.56 174 TYR A C 1
ATOM 1420 O O . TYR A 1 174 ? -1.591 -20.891 -2.849 1.00 86.56 174 TYR A O 1
ATOM 1428 N N . ASP A 1 175 ? -2.380 -18.851 -3.331 1.00 85.88 175 ASP A N 1
ATOM 1429 C CA . ASP A 1 175 ? -3.747 -19.100 -2.887 1.00 85.88 175 ASP A CA 1
ATOM 1430 C C . ASP A 1 175 ? -4.671 -18.309 -3.803 1.00 85.88 175 ASP A C 1
ATOM 1432 O O . ASP A 1 175 ? -4.661 -17.082 -3.818 1.00 85.88 175 ASP A O 1
ATOM 1436 N N . LYS A 1 176 ? -5.495 -19.020 -4.570 1.00 85.06 176 LYS A N 1
ATOM 1437 C CA . LYS A 1 176 ? -6.402 -18.439 -5.565 1.00 85.06 176 LYS A CA 1
ATOM 1438 C C . LYS A 1 176 ? -7.436 -17.477 -4.962 1.00 85.06 176 LYS A C 1
ATOM 1440 O O . LYS A 1 176 ? -8.031 -16.680 -5.699 1.00 85.06 176 LYS A O 1
ATOM 1445 N N . GLN A 1 177 ? -7.698 -17.560 -3.657 1.00 83.81 177 GLN A N 1
ATOM 1446 C CA . GLN A 1 177 ? -8.629 -16.667 -2.970 1.00 83.81 177 GLN A CA 1
ATOM 1447 C C . GLN A 1 177 ? -8.056 -15.259 -2.816 1.00 83.81 177 GLN A C 1
ATOM 1449 O O . GLN A 1 177 ? -8.800 -14.293 -2.983 1.00 83.81 177 GLN A O 1
ATOM 1454 N N . ILE A 1 178 ? -6.749 -15.146 -2.568 1.00 85.00 178 ILE A N 1
ATOM 1455 C CA . ILE A 1 178 ? -6.092 -13.875 -2.236 1.00 85.00 178 ILE A CA 1
ATOM 1456 C C . ILE A 1 178 ? -5.042 -13.437 -3.268 1.00 85.00 178 ILE A C 1
ATOM 1458 O O . ILE A 1 178 ? -4.683 -12.265 -3.303 1.00 85.00 178 ILE A O 1
ATOM 1462 N N . HIS A 1 179 ? -4.608 -14.341 -4.149 1.00 89.62 179 HIS A N 1
ATOM 1463 C CA . HIS A 1 179 ? -3.560 -14.118 -5.141 1.00 89.62 179 HIS A CA 1
ATOM 1464 C C . HIS A 1 179 ? -4.057 -14.285 -6.584 1.00 89.62 179 HIS A C 1
ATOM 1466 O O . HIS A 1 179 ? -4.847 -15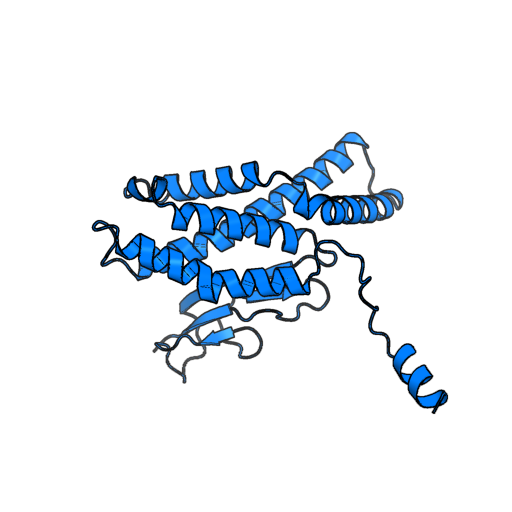.175 -6.920 1.00 89.62 179 HIS A O 1
ATOM 1472 N N . GLU A 1 180 ? -3.516 -13.451 -7.460 1.00 88.50 180 GLU A N 1
ATOM 1473 C CA . GLU A 1 180 ? -3.616 -13.517 -8.912 1.00 88.50 180 GLU A CA 1
ATOM 1474 C C . GLU A 1 180 ? -2.210 -13.700 -9.496 1.00 88.50 180 GLU A C 1
ATOM 1476 O O . GLU A 1 180 ? -1.259 -13.048 -9.064 1.00 88.50 180 GLU A O 1
ATOM 1481 N N . ARG A 1 181 ? -2.061 -14.639 -10.437 1.00 83.94 181 ARG A N 1
ATOM 1482 C CA . ARG A 1 181 ? -0.766 -14.918 -11.068 1.00 83.94 181 ARG A CA 1
ATOM 1483 C C . ARG A 1 181 ? -0.482 -13.862 -12.121 1.00 83.94 181 ARG A C 1
ATOM 1485 O O . ARG A 1 181 ? -1.360 -13.535 -12.919 1.00 83.94 181 ARG A O 1
ATOM 1492 N N . PHE A 1 182 ? 0.745 -13.362 -12.147 1.00 81.19 182 PHE A N 1
ATOM 1493 C CA . PHE A 1 182 ? 1.190 -12.512 -13.238 1.00 81.19 182 PHE A CA 1
ATOM 1494 C C . PHE A 1 182 ? 1.371 -13.332 -14.521 1.00 81.19 182 PHE A C 1
ATOM 1496 O O . PHE A 1 182 ? 1.685 -14.518 -14.457 1.00 81.19 182 PHE A O 1
ATOM 1503 N N . HIS A 1 183 ? 1.196 -12.712 -15.689 1.00 73.69 183 HIS A N 1
ATOM 1504 C CA . HIS A 1 183 ? 1.140 -13.417 -16.978 1.00 73.69 183 HIS A CA 1
ATOM 1505 C C . HIS A 1 183 ? 2.433 -14.156 -17.374 1.00 73.69 183 HIS A C 1
ATOM 1507 O O . HIS A 1 183 ? 2.395 -14.981 -18.279 1.00 73.69 183 HIS A O 1
ATOM 1513 N N . THR A 1 184 ? 3.565 -13.864 -16.731 1.00 69.62 184 THR A N 1
ATOM 1514 C CA . THR A 1 184 ? 4.842 -14.572 -16.928 1.00 69.62 184 THR A CA 1
ATOM 1515 C C . THR A 1 184 ? 5.060 -15.734 -15.952 1.00 69.62 184 THR A C 1
ATOM 1517 O O . THR A 1 184 ? 6.138 -16.307 -15.950 1.00 69.62 184 THR A O 1
ATOM 1520 N N . SER A 1 185 ? 4.090 -16.051 -15.090 1.00 72.56 185 SER A N 1
ATOM 1521 C CA . SER A 1 185 ? 4.241 -17.080 -14.051 1.00 72.56 185 SER A CA 1
ATOM 1522 C C . SER A 1 185 ? 3.939 -18.476 -14.591 1.00 72.56 185 SER A C 1
ATOM 1524 O O . SER A 1 185 ? 3.005 -18.632 -15.383 1.00 72.56 185 SER A O 1
ATOM 1526 N N . ASP A 1 186 ? 4.639 -19.494 -14.089 1.00 73.06 186 ASP A N 1
ATOM 1527 C CA . ASP A 1 186 ? 4.233 -20.884 -14.303 1.00 73.06 186 ASP A CA 1
ATOM 1528 C C . ASP A 1 186 ? 2.903 -21.188 -13.583 1.00 73.06 186 ASP A C 1
ATOM 1530 O O . ASP A 1 186 ? 2.596 -20.653 -12.513 1.00 73.06 186 ASP A O 1
ATOM 1534 N N . ASN A 1 187 ? 2.072 -22.027 -14.198 1.00 69.50 187 ASN A N 1
ATOM 1535 C CA . ASN A 1 187 ? 0.764 -22.406 -13.675 1.00 69.50 187 ASN A CA 1
ATOM 1536 C C . ASN A 1 187 ? 0.811 -23.632 -12.754 1.00 69.50 187 ASN A C 1
ATOM 1538 O O . ASN A 1 187 ? -0.180 -23.866 -12.055 1.00 69.50 187 ASN A O 1
ATOM 1542 N N . GLU A 1 188 ? 1.903 -24.400 -12.741 1.00 69.94 188 GLU A N 1
ATOM 1543 C CA . GLU A 1 188 ? 2.009 -25.633 -11.954 1.00 69.94 188 GLU A CA 1
ATOM 1544 C C . GLU A 1 188 ? 2.637 -25.401 -10.573 1.00 69.94 188 GLU A C 1
ATOM 1546 O O . GLU A 1 188 ? 2.220 -26.028 -9.596 1.00 69.94 188 GLU A O 1
ATOM 1551 N N . SER A 1 189 ? 3.560 -24.446 -10.443 1.00 79.69 189 SER A N 1
ATOM 1552 C CA . SER A 1 189 ? 4.174 -24.107 -9.156 1.00 79.69 189 SER A CA 1
ATOM 1553 C C . SER A 1 189 ? 3.231 -23.366 -8.200 1.00 79.69 189 SER A C 1
ATOM 1555 O O . SER A 1 189 ? 2.533 -22.416 -8.563 1.00 79.69 189 SER A O 1
ATOM 1557 N N . GLU A 1 190 ? 3.221 -23.756 -6.924 1.00 83.44 190 GLU A N 1
ATOM 1558 C CA . GLU A 1 190 ? 2.499 -23.054 -5.850 1.00 83.44 190 GLU A CA 1
ATOM 1559 C C . GLU A 1 190 ? 3.410 -22.140 -5.016 1.00 83.44 190 GLU A C 1
ATOM 1561 O O . GLU A 1 190 ? 2.944 -21.516 -4.063 1.00 83.44 190 GLU A O 1
ATOM 1566 N N . THR A 1 191 ? 4.700 -22.046 -5.340 1.00 85.50 191 THR A N 1
ATOM 1567 C CA . THR A 1 191 ? 5.666 -21.257 -4.564 1.00 85.50 191 THR A CA 1
ATOM 1568 C C . THR A 1 191 ? 5.731 -19.832 -5.096 1.00 85.50 191 THR A C 1
ATOM 1570 O O . THR A 1 191 ? 6.009 -19.626 -6.274 1.00 85.50 191 THR A O 1
ATOM 1573 N N . ILE A 1 192 ? 5.492 -18.843 -4.230 1.00 86.00 192 ILE A N 1
ATOM 1574 C CA . ILE A 1 192 ? 5.606 -17.422 -4.586 1.00 86.00 192 ILE A CA 1
ATOM 1575 C C . ILE A 1 192 ? 7.067 -16.987 -4.468 1.00 86.00 192 ILE A C 1
ATOM 1577 O O . ILE A 1 192 ? 7.657 -17.096 -3.392 1.00 86.00 192 ILE A O 1
ATOM 1581 N N . ILE A 1 193 ? 7.618 -16.446 -5.555 1.00 84.81 193 ILE A N 1
ATOM 1582 C CA . ILE A 1 193 ? 8.951 -15.831 -5.577 1.00 84.81 193 ILE A CA 1
ATOM 1583 C C . ILE A 1 193 ? 8.853 -14.346 -5.245 1.00 84.81 193 ILE A C 1
ATOM 1585 O O . ILE A 1 193 ? 9.616 -13.836 -4.424 1.00 84.81 193 ILE A O 1
ATOM 1589 N N . GLU A 1 194 ? 7.922 -13.640 -5.889 1.00 86.12 194 GLU A N 1
ATOM 1590 C CA . GLU A 1 194 ? 7.864 -12.181 -5.828 1.00 86.12 194 GLU A CA 1
ATOM 1591 C C . GLU A 1 194 ? 6.425 -11.651 -5.837 1.00 86.12 194 GLU A C 1
ATOM 1593 O O . GLU A 1 194 ? 5.541 -12.196 -6.500 1.00 86.12 194 GLU A O 1
ATOM 1598 N N . TYR A 1 195 ? 6.198 -10.555 -5.106 1.00 87.88 195 TYR A N 1
ATOM 1599 C CA . TYR A 1 195 ? 4.954 -9.785 -5.140 1.00 87.88 195 TYR A CA 1
ATOM 1600 C C . TYR A 1 195 ? 5.120 -8.553 -6.022 1.00 87.88 195 TYR A C 1
ATOM 1602 O O . TYR A 1 195 ? 5.948 -7.688 -5.751 1.00 87.88 195 TYR A O 1
ATOM 1610 N N . ILE A 1 196 ? 4.251 -8.430 -7.020 1.00 87.56 196 ILE A N 1
ATOM 1611 C CA . ILE A 1 196 ? 4.116 -7.225 -7.844 1.00 87.56 196 ILE A CA 1
ATOM 1612 C C . ILE A 1 196 ? 3.131 -6.252 -7.190 1.00 87.56 196 ILE A C 1
ATOM 1614 O O . ILE A 1 196 ? 3.288 -5.033 -7.274 1.00 87.56 196 ILE A O 1
ATOM 1618 N N . TRP A 1 197 ? 2.099 -6.788 -6.533 1.00 92.00 197 TRP A N 1
ATOM 1619 C CA . TRP A 1 197 ? 1.072 -5.999 -5.864 1.00 92.00 197 TRP A CA 1
ATOM 1620 C C . TRP A 1 197 ? 0.622 -6.666 -4.560 1.00 92.00 197 TRP A C 1
ATOM 1622 O O . TRP A 1 197 ? 0.394 -7.878 -4.566 1.00 92.00 197 TRP A O 1
ATOM 1632 N N . PRO A 1 198 ? 0.471 -5.920 -3.448 1.00 92.44 198 PRO A N 1
ATOM 1633 C CA . PRO A 1 198 ? -0.013 -6.501 -2.201 1.00 92.44 198 PRO A CA 1
ATOM 1634 C C . PRO A 1 198 ? -1.491 -6.900 -2.291 1.00 92.44 198 PRO A C 1
ATOM 1636 O O . PRO A 1 198 ? -2.273 -6.305 -3.030 1.00 92.44 198 PRO A O 1
ATOM 1639 N N . CYS A 1 199 ? -1.900 -7.868 -1.474 1.00 92.19 199 CYS A N 1
ATOM 1640 C CA . CYS A 1 199 ? -3.317 -8.153 -1.262 1.00 92.19 199 CYS A CA 1
ATOM 1641 C C . CYS A 1 199 ? -3.906 -7.113 -0.309 1.00 92.19 199 CYS A C 1
ATOM 1643 O O . CYS A 1 199 ? -3.258 -6.754 0.671 1.00 92.19 199 CYS A O 1
ATOM 1645 N N . LEU A 1 200 ? -5.149 -6.690 -0.529 1.00 91.25 200 LEU A N 1
ATOM 1646 C CA . LEU A 1 200 ? -5.907 -5.882 0.424 1.00 91.25 200 LEU A CA 1
ATOM 1647 C C . LEU A 1 200 ? -6.868 -6.774 1.211 1.00 91.25 200 LEU A C 1
ATOM 1649 O O . LEU A 1 200 ? -7.735 -7.426 0.624 1.00 91.25 200 LEU A O 1
ATOM 1653 N N . ILE A 1 201 ? -6.731 -6.769 2.533 1.00 90.50 201 ILE A N 1
ATOM 1654 C CA . ILE A 1 201 ? -7.494 -7.603 3.462 1.00 90.50 201 ILE A CA 1
ATOM 1655 C C . ILE A 1 201 ? -8.367 -6.717 4.357 1.00 90.50 201 ILE A C 1
ATOM 1657 O O . ILE A 1 201 ? -7.877 -5.744 4.939 1.00 90.50 201 ILE A O 1
ATOM 1661 N N . ASP A 1 202 ? -9.651 -7.059 4.485 1.00 87.50 202 ASP A N 1
ATOM 1662 C CA . ASP A 1 202 ? -10.566 -6.420 5.437 1.00 87.50 202 ASP A CA 1
ATOM 1663 C C . ASP A 1 202 ? -10.271 -6.917 6.863 1.00 87.50 202 ASP A C 1
ATOM 1665 O O . ASP A 1 202 ? -10.221 -8.117 7.137 1.00 87.50 202 ASP A O 1
ATOM 1669 N N . GLY A 1 203 ? -10.084 -5.996 7.808 1.00 81.19 203 GLY A N 1
ATOM 1670 C CA . GLY A 1 203 ? -9.888 -6.320 9.217 1.00 81.19 203 GLY A CA 1
ATOM 1671 C C . GLY A 1 203 ? -11.099 -6.954 9.913 1.00 81.19 203 GLY A C 1
ATOM 1672 O O . GLY A 1 203 ? -10.937 -7.426 11.037 1.00 81.19 203 GLY A O 1
ATOM 1673 N N . ARG A 1 204 ? -12.301 -6.972 9.311 1.00 80.75 204 ARG A N 1
ATOM 1674 C CA . ARG A 1 204 ? -13.507 -7.569 9.922 1.00 80.75 204 ARG A CA 1
ATOM 1675 C C . ARG A 1 204 ? -13.446 -9.088 9.991 1.00 80.75 204 ARG A C 1
ATOM 1677 O O . ARG A 1 204 ? -13.676 -9.678 11.041 1.00 80.75 204 ARG A O 1
ATOM 1684 N N . ASP A 1 205 ? -13.248 -9.692 8.834 1.00 81.38 205 ASP A N 1
ATOM 1685 C CA . ASP A 1 205 ? -13.419 -11.115 8.551 1.00 81.38 205 ASP A CA 1
ATOM 1686 C C . ASP A 1 205 ? -12.157 -11.713 7.921 1.00 81.38 205 ASP A C 1
ATOM 1688 O O . ASP A 1 205 ? -12.114 -12.908 7.638 1.00 81.38 205 ASP A O 1
ATOM 1692 N N . ARG A 1 206 ? -11.114 -10.888 7.745 1.00 80.94 206 ARG A N 1
ATOM 1693 C CA . ARG A 1 206 ? -9.886 -11.224 7.018 1.00 80.94 206 ARG A CA 1
ATOM 1694 C C . ARG A 1 206 ? -10.171 -11.646 5.577 1.00 80.94 206 ARG A C 1
ATOM 1696 O O . ARG A 1 206 ? -9.360 -12.351 4.980 1.00 80.94 206 ARG A O 1
ATOM 1703 N N . ALA A 1 207 ? -11.300 -11.211 5.011 1.00 84.56 207 ALA A N 1
ATOM 1704 C CA . ALA A 1 207 ? -11.607 -11.454 3.616 1.00 84.56 207 ALA A CA 1
ATOM 1705 C C . ALA A 1 207 ? -10.674 -10.636 2.724 1.00 84.56 207 ALA A C 1
ATOM 1707 O O . ALA A 1 207 ? -10.352 -9.476 3.001 1.00 84.56 207 ALA A O 1
ATOM 1708 N N . CYS A 1 208 ? -10.246 -11.248 1.624 1.00 87.69 208 CYS A N 1
ATOM 1709 C CA . CYS A 1 208 ? -9.519 -10.539 0.590 1.00 87.69 208 CYS A CA 1
ATOM 1710 C C . CYS A 1 208 ? -10.490 -9.717 -0.252 1.00 87.69 208 CYS A C 1
ATOM 1712 O O . CYS A 1 208 ? -11.439 -10.240 -0.837 1.00 87.69 208 CYS A O 1
ATOM 1714 N N . VAL A 1 209 ? -10.232 -8.416 -0.294 1.00 87.44 209 VAL A N 1
ATOM 1715 C CA . VAL A 1 209 ? -11.067 -7.428 -0.978 1.00 87.44 209 VAL A CA 1
ATOM 1716 C C . VAL A 1 209 ? -10.441 -6.995 -2.300 1.00 87.44 209 VAL A C 1
ATOM 1718 O O . VAL A 1 209 ? -11.154 -6.701 -3.257 1.00 87.44 209 VAL A O 1
ATOM 1721 N N . ALA A 1 210 ? -9.111 -7.010 -2.380 1.00 87.44 210 ALA A N 1
ATOM 1722 C CA . ALA A 1 210 ? -8.378 -6.916 -3.635 1.00 87.44 210 ALA A CA 1
ATOM 1723 C C . ALA A 1 210 ? -7.238 -7.933 -3.621 1.00 87.44 210 ALA A C 1
ATOM 1725 O O . ALA A 1 210 ? -6.467 -7.983 -2.659 1.00 87.44 210 ALA A O 1
ATOM 1726 N N . LYS A 1 211 ? -7.146 -8.746 -4.675 1.00 89.31 211 LYS A N 1
ATOM 1727 C CA . LYS A 1 211 ? -6.115 -9.777 -4.777 1.00 89.31 211 LYS A CA 1
ATOM 1728 C C . LYS A 1 211 ? -4.744 -9.150 -4.989 1.00 89.31 211 LYS A C 1
ATOM 1730 O O . LYS A 1 211 ? -4.617 -8.160 -5.708 1.00 89.31 211 LYS A O 1
ATOM 1735 N N . GLY A 1 212 ? -3.736 -9.737 -4.358 1.00 89.25 212 GLY A N 1
ATOM 1736 C CA . GLY A 1 212 ? -2.346 -9.425 -4.657 1.00 89.25 212 GLY A CA 1
ATOM 1737 C C . GLY A 1 212 ? -1.923 -10.091 -5.956 1.00 89.25 212 GLY A C 1
ATOM 1738 O O . GLY A 1 212 ? -2.455 -11.137 -6.326 1.00 89.25 212 GLY A O 1
ATOM 1739 N N . VAL A 1 213 ? -0.959 -9.490 -6.639 1.00 89.50 213 VAL A N 1
ATOM 1740 C CA . VAL A 1 213 ? -0.408 -10.019 -7.888 1.00 89.50 213 VAL A CA 1
ATOM 1741 C C . VAL A 1 213 ? 0.976 -10.573 -7.601 1.00 89.50 213 VAL A C 1
ATOM 1743 O O . VAL A 1 213 ? 1.826 -9.849 -7.076 1.00 89.50 213 VAL A O 1
ATOM 1746 N N . VAL A 1 214 ? 1.189 -11.848 -7.923 1.00 89.12 214 VAL A N 1
ATOM 1747 C CA . VAL A 1 214 ? 2.397 -12.604 -7.563 1.00 89.12 214 VAL A CA 1
ATOM 1748 C C . VAL A 1 214 ? 3.016 -13.305 -8.768 1.00 89.12 214 VAL A C 1
ATOM 1750 O O . VAL A 1 214 ? 2.310 -13.661 -9.713 1.00 89.12 214 VAL A O 1
ATOM 1753 N N . ILE A 1 215 ? 4.329 -13.518 -8.701 1.00 85.56 215 ILE A N 1
ATOM 1754 C CA . ILE A 1 215 ? 5.103 -14.358 -9.618 1.00 85.56 215 ILE A CA 1
ATOM 1755 C C . ILE A 1 215 ? 5.451 -15.655 -8.890 1.00 85.56 215 ILE A C 1
ATOM 1757 O O . ILE A 1 215 ? 5.964 -15.620 -7.765 1.00 85.56 215 ILE A O 1
ATOM 1761 N N . THR A 1 216 ? 5.157 -16.790 -9.517 1.00 85.19 216 THR A N 1
ATOM 1762 C CA . THR A 1 216 ? 5.517 -18.121 -9.010 1.00 85.19 216 THR A CA 1
ATOM 1763 C C . THR A 1 216 ? 6.702 -18.710 -9.761 1.00 85.19 216 THR A C 1
ATOM 1765 O O . THR A 1 216 ? 6.956 -18.310 -10.895 1.00 85.19 216 THR A O 1
ATOM 1768 N N . ASP A 1 217 ? 7.410 -19.630 -9.105 1.00 79.44 217 ASP A N 1
ATOM 1769 C CA . ASP A 1 217 ? 8.596 -20.311 -9.655 1.00 79.44 217 ASP A CA 1
ATOM 1770 C C . ASP A 1 217 ? 8.284 -21.148 -10.893 1.00 79.44 217 ASP A C 1
ATOM 1772 O O . ASP A 1 217 ? 7.154 -21.616 -11.009 1.00 79.44 217 ASP A O 1
ATOM 1776 N N . GLU A 1 218 ? 9.268 -21.301 -11.782 1.00 60.69 218 GLU A N 1
ATOM 1777 C CA . GLU A 1 218 ? 9.210 -22.216 -12.939 1.00 60.69 218 GLU A CA 1
ATOM 1778 C C . GLU A 1 218 ? 9.408 -23.684 -12.530 1.00 60.69 218 GLU A C 1
ATOM 1780 O O . GLU A 1 218 ? 10.108 -23.958 -11.525 1.00 60.69 218 GLU A O 1
#

Sequence (218 aa):
LAEQAQRQLEKGGKFEDLNQVSRPTELIRGYSSLYSQARIDALDALDNITEMSDADDLKSKLLFSVVVLAFRYAQNQARDIRNKIKQILQLSDDKSSIVLEETIEKYLRTTIQKYDVGKIIFEVENQLWTTLYDYPRLKSCHELLKYINSACRTAWGLVNQTPPYYIEFQATKYDKQIHERFHTSDNESETIIEYIWPCLIDGRDRACVAKGVVITDE

Secondary structure (DSSP, 8-state):
-HHHHHHHHHS------TT-SS-HHHHHHHHHHIIIIIHHHHHHHHHTSTTTTT-HHHHHHHHHHHHHHHHHHHHHHHHHHHHHHHHHTT--SSHHHHHHHHHHHHHHHHHTTTS-THHHHHHHHHHHHHHTTT-GGGGG-HHHHHHHHHHHHHHHHHHTSSSPEEEE----B--TTTEEE-TTS-SS--BEEEEEEPEEEETTT--EEE-EEEEE--

Organism: NCBI:txid392030

pLDDT: mean 80.35, std 13.67, range [36.62, 94.19]